Protein AF-A0AA88KCK1-F1 (afdb_monomer_lite)

Sequence (292 aa):
MELQEKYISKDNKFQLYLEKRRVTLVQVLLEGLNEWVHSISPNEVVLLLSDVYDQLNTICRVNGASQISYLENDSLIIALNATRDQQKHEEKGAIFCHMLNEKLLGLKYMKWRNEKSQTHGDRMNFRFSIVTQEGLCGNVGSQDMKQFSVLSSGRHNLGMLMDVAKHLNVNMVCSEPVKNGCAKTFNLRYIDTQNLVDDMFINSFGSVASVSCNIPQSQVHIYEIGAKLQVENDEWMYELSQKEKKNEWNEYNNATLLFFETRYQEALELFQKFYQSKTNDKPTENMIQRID

Structure (mmCIF, N/CA/C/O backbone):
data_AF-A0AA88KCK1-F1
#
_entry.id   AF-A0AA88KCK1-F1
#
loop_
_atom_site.group_PDB
_atom_site.id
_atom_site.type_symbol
_atom_site.label_atom_id
_atom_site.label_alt_id
_atom_site.label_comp_id
_atom_site.label_asym_id
_atom_site.label_entity_id
_atom_site.label_seq_id
_atom_site.pdbx_PDB_ins_code
_atom_site.Cartn_x
_atom_site.Cartn_y
_atom_site.Cartn_z
_atom_site.occupancy
_atom_site.B_iso_or_equiv
_atom_site.auth_seq_id
_atom_site.auth_comp_id
_atom_site.auth_asym_id
_atom_site.auth_atom_id
_atom_site.pdbx_PDB_model_num
ATOM 1 N N . MET A 1 1 ? 45.125 -4.124 34.656 1.00 38.88 1 MET A N 1
ATOM 2 C CA . MET A 1 1 ? 45.023 -4.794 33.345 1.00 38.88 1 MET A CA 1
ATOM 3 C C . MET A 1 1 ? 43.608 -4.533 32.864 1.00 38.88 1 MET A C 1
ATOM 5 O O . MET A 1 1 ? 42.695 -5.284 33.174 1.00 38.88 1 MET A O 1
ATOM 9 N N . GLU A 1 2 ? 43.427 -3.341 32.301 1.00 35.38 2 GLU A N 1
ATOM 10 C CA . GLU A 1 2 ? 42.149 -2.816 31.827 1.00 35.38 2 GLU A CA 1
ATOM 11 C C . GLU A 1 2 ? 41.721 -3.603 30.588 1.00 35.38 2 GLU A C 1
ATOM 13 O O . GLU A 1 2 ? 42.455 -3.678 29.601 1.00 35.38 2 GLU A O 1
ATOM 18 N N . LEU A 1 3 ? 40.544 -4.222 30.654 1.00 39.16 3 LEU A N 1
ATOM 19 C CA . LEU A 1 3 ? 39.879 -4.778 29.486 1.00 39.16 3 LEU A CA 1
ATOM 20 C C . LEU A 1 3 ? 39.372 -3.601 28.654 1.00 39.16 3 LEU A C 1
ATOM 22 O O . LEU A 1 3 ? 38.396 -2.949 29.009 1.00 39.16 3 LEU A O 1
ATOM 26 N N . GLN A 1 4 ? 40.090 -3.324 27.568 1.00 36.25 4 GLN A N 1
ATOM 27 C CA . GLN A 1 4 ? 39.684 -2.397 26.522 1.00 36.25 4 GLN A CA 1
ATOM 28 C C . GLN A 1 4 ? 38.284 -2.767 26.021 1.00 36.25 4 GLN A C 1
ATOM 30 O O . GLN A 1 4 ? 38.113 -3.754 25.300 1.00 36.25 4 GLN A O 1
ATOM 35 N N . GLU A 1 5 ? 37.301 -1.933 26.357 1.00 42.00 5 GLU A N 1
ATOM 36 C CA . GLU A 1 5 ? 36.069 -1.770 25.592 1.00 42.00 5 GLU A CA 1
ATOM 37 C C . GLU A 1 5 ? 36.456 -1.373 24.163 1.00 42.00 5 GLU A C 1
ATOM 39 O O . GLU A 1 5 ? 36.691 -0.212 23.822 1.00 42.00 5 GLU A O 1
ATOM 44 N N . LYS A 1 6 ? 36.626 -2.390 23.319 1.00 38.50 6 LYS A N 1
ATOM 45 C CA . LYS A 1 6 ? 36.916 -2.226 21.902 1.00 38.50 6 LYS A CA 1
ATOM 46 C C . LYS A 1 6 ? 35.679 -1.631 21.240 1.00 38.50 6 LYS A C 1
ATOM 48 O O . LYS A 1 6 ? 34.677 -2.314 21.058 1.00 38.50 6 LYS A O 1
ATOM 53 N N . TYR A 1 7 ? 35.799 -0.354 20.887 1.00 39.56 7 TYR A N 1
ATOM 54 C CA . TYR A 1 7 ? 35.016 0.378 19.896 1.00 39.56 7 TYR A CA 1
ATOM 55 C C . TYR A 1 7 ? 34.272 -0.546 18.918 1.00 39.56 7 TYR A C 1
ATOM 57 O O . TYR A 1 7 ? 34.862 -1.083 17.976 1.00 39.56 7 TYR A O 1
ATOM 65 N N . ILE A 1 8 ? 32.959 -0.688 19.109 1.00 42.34 8 ILE A N 1
ATOM 66 C CA . ILE A 1 8 ? 32.063 -1.159 18.055 1.00 42.34 8 ILE A CA 1
ATOM 67 C C . ILE A 1 8 ? 32.043 -0.045 17.008 1.00 42.34 8 ILE A C 1
ATOM 69 O O . ILE A 1 8 ? 31.408 0.994 17.180 1.00 42.34 8 ILE A O 1
ATOM 73 N N . SER A 1 9 ? 32.831 -0.245 15.953 1.00 39.62 9 SER A N 1
ATOM 74 C CA . SER A 1 9 ? 32.805 0.552 14.728 1.00 39.62 9 SER A CA 1
ATOM 75 C C . SER A 1 9 ? 31.356 0.706 14.258 1.00 39.62 9 SER A C 1
ATOM 77 O O . SER A 1 9 ? 30.711 -0.271 13.885 1.00 39.62 9 SER A O 1
ATOM 79 N N . LYS A 1 10 ? 30.842 1.937 14.302 1.00 48.66 10 LYS A N 1
ATOM 80 C CA . LYS A 1 10 ? 29.438 2.275 14.032 1.00 48.66 10 LYS A CA 1
ATOM 81 C C . LYS A 1 10 ? 29.048 2.281 12.546 1.00 48.66 10 LYS A C 1
ATOM 83 O O . LYS A 1 10 ? 27.955 2.732 12.235 1.00 48.66 10 LYS A O 1
ATOM 88 N N . ASP A 1 11 ? 29.898 1.830 11.619 1.00 49.91 11 ASP A N 1
ATOM 89 C CA . ASP A 1 11 ? 29.619 2.048 10.189 1.00 49.91 11 ASP A CA 1
ATOM 90 C C . ASP A 1 11 ? 30.325 1.063 9.230 1.00 49.91 11 ASP A C 1
ATOM 92 O O . ASP A 1 11 ? 30.919 1.449 8.225 1.00 49.91 11 ASP A O 1
ATOM 96 N N . ASN A 1 12 ? 30.246 -0.249 9.483 1.00 53.22 12 ASN A N 1
ATOM 97 C CA . ASN A 1 12 ? 30.705 -1.254 8.510 1.00 53.22 12 ASN A CA 1
ATOM 98 C C . ASN A 1 12 ? 29.583 -1.681 7.548 1.00 53.22 12 ASN A C 1
ATOM 100 O O . ASN A 1 12 ? 29.150 -2.832 7.532 1.00 53.22 12 ASN A O 1
ATOM 104 N N . LYS A 1 13 ? 29.161 -0.758 6.670 1.00 54.25 13 LYS A N 1
ATOM 105 C CA . LYS A 1 13 ? 28.117 -0.964 5.636 1.00 54.25 13 LYS A CA 1
ATOM 106 C C . LYS A 1 13 ? 28.386 -2.107 4.639 1.00 54.25 13 LYS A C 1
ATOM 108 O O . LYS A 1 13 ? 27.501 -2.451 3.863 1.00 54.25 13 LYS A O 1
ATOM 113 N N . PHE A 1 14 ? 29.580 -2.706 4.659 1.00 61.16 14 PHE A N 1
ATOM 114 C CA . PHE A 1 14 ? 30.017 -3.767 3.740 1.00 61.16 14 PHE A CA 1
ATOM 115 C C . PHE A 1 14 ? 30.248 -5.135 4.404 1.00 61.16 14 PHE A C 1
ATOM 117 O O . PHE A 1 14 ? 30.597 -6.105 3.717 1.00 61.16 14 PHE A O 1
ATOM 124 N N . GLN A 1 15 ? 30.072 -5.240 5.723 1.00 67.31 15 GLN A N 1
ATOM 125 C CA . GLN A 1 15 ? 30.130 -6.526 6.418 1.00 67.31 15 GLN A CA 1
ATOM 126 C C . GLN A 1 15 ? 28.783 -7.251 6.311 1.00 67.31 15 GLN A C 1
ATOM 128 O O . GLN A 1 15 ? 27.732 -6.619 6.190 1.00 67.31 15 GLN A O 1
ATOM 133 N N . LEU A 1 16 ? 28.834 -8.587 6.301 1.00 69.88 16 LEU A N 1
ATOM 134 C CA . LEU A 1 16 ? 27.638 -9.401 6.497 1.00 69.88 16 LEU A CA 1
ATOM 135 C C . LEU A 1 16 ? 27.167 -9.146 7.925 1.00 69.88 16 LEU A C 1
ATOM 137 O O . LEU A 1 16 ? 27.899 -9.403 8.880 1.00 69.88 16 LEU A O 1
ATOM 141 N N . TYR A 1 17 ? 25.984 -8.575 8.051 1.00 83.06 17 TYR A N 1
ATOM 142 C CA . TYR A 1 17 ? 25.405 -8.179 9.320 1.00 83.06 17 TYR A CA 1
ATOM 143 C C . TYR A 1 17 ? 23.903 -8.057 9.122 1.0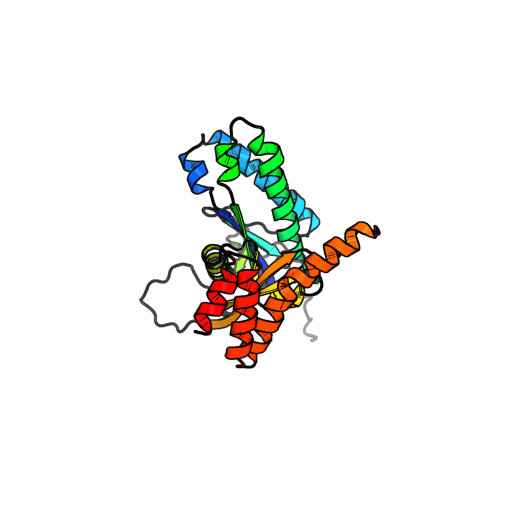0 83.06 17 TYR A C 1
ATOM 145 O O . TYR A 1 17 ? 23.460 -7.640 8.052 1.00 83.06 17 TYR A O 1
ATOM 153 N N . LEU A 1 18 ? 23.148 -8.440 10.145 1.00 89.31 18 LEU A N 1
ATOM 154 C CA . LEU A 1 18 ? 21.709 -8.263 10.220 1.00 89.31 18 LEU A CA 1
ATOM 155 C C . LEU A 1 18 ? 21.395 -7.438 11.463 1.00 89.31 18 LEU A C 1
ATOM 157 O O . LEU A 1 18 ? 21.824 -7.772 12.566 1.00 89.31 18 LEU A O 1
ATOM 161 N N . GLU A 1 19 ? 20.617 -6.385 11.272 1.00 91.94 19 GLU A N 1
ATOM 162 C CA . GLU A 1 19 ? 20.112 -5.521 12.327 1.00 91.94 19 GLU A CA 1
ATOM 163 C C . GLU A 1 19 ? 18.612 -5.715 12.475 1.00 91.94 19 GLU A C 1
ATOM 165 O O . GLU A 1 19 ? 17.883 -5.729 11.481 1.00 91.94 19 GLU A O 1
ATOM 170 N N . LYS A 1 20 ? 18.130 -5.807 13.714 1.00 92.81 20 LYS A N 1
ATOM 171 C CA . LYS A 1 20 ? 16.696 -5.731 13.975 1.00 92.81 20 LYS A CA 1
ATOM 172 C C . LYS A 1 20 ? 16.240 -4.283 13.807 1.00 92.81 20 LYS A C 1
ATOM 174 O O . LYS A 1 20 ? 16.664 -3.417 14.566 1.00 92.81 20 LYS A O 1
ATOM 179 N N . ARG A 1 21 ? 15.375 -4.022 12.826 1.00 93.94 21 ARG A N 1
ATOM 180 C CA . ARG A 1 21 ? 14.845 -2.683 12.529 1.00 93.94 21 ARG A CA 1
ATOM 181 C C . ARG A 1 21 ? 13.341 -2.747 12.307 1.00 93.94 21 ARG A C 1
ATOM 183 O O . ARG A 1 21 ? 12.823 -3.725 11.774 1.00 93.94 21 ARG A O 1
ATOM 190 N N . ARG A 1 22 ? 12.644 -1.682 12.696 1.00 95.44 22 ARG A N 1
ATOM 191 C CA . ARG A 1 22 ? 11.233 -1.483 12.358 1.00 95.44 22 ARG A CA 1
ATOM 192 C C . ARG A 1 22 ? 11.145 -0.879 10.963 1.00 95.44 22 ARG A C 1
ATOM 194 O O . ARG A 1 22 ? 11.672 0.204 10.737 1.00 95.44 22 ARG A O 1
ATOM 201 N N . VAL A 1 23 ? 10.511 -1.572 10.030 1.00 95.62 23 VAL A N 1
ATOM 202 C CA . VAL A 1 23 ? 10.465 -1.196 8.614 1.00 95.62 23 VAL A CA 1
ATOM 203 C C . VAL A 1 23 ? 9.029 -1.025 8.147 1.00 95.62 23 VAL A C 1
ATOM 205 O O . VAL A 1 23 ? 8.136 -1.747 8.588 1.00 95.62 23 VAL A O 1
ATOM 208 N N . THR A 1 24 ? 8.806 -0.079 7.235 1.00 97.56 24 THR A N 1
ATOM 209 C CA . THR A 1 24 ? 7.551 -0.004 6.476 1.00 97.56 24 THR A CA 1
ATOM 210 C C . THR A 1 24 ? 7.787 -0.606 5.109 1.00 97.56 24 THR A C 1
ATOM 212 O O . THR A 1 24 ? 8.645 -0.137 4.361 1.00 97.56 24 THR A O 1
ATOM 215 N N . LEU A 1 25 ? 7.026 -1.642 4.791 1.00 97.19 25 LEU A N 1
ATOM 216 C CA . LEU A 1 25 ? 7.047 -2.298 3.500 1.00 97.19 25 LEU A CA 1
ATOM 217 C C . LEU A 1 25 ? 5.811 -1.871 2.715 1.00 97.19 25 LEU A C 1
ATOM 219 O O . LEU A 1 25 ? 4.704 -1.828 3.251 1.00 97.19 25 LEU A O 1
ATOM 223 N N . VAL A 1 26 ? 6.018 -1.564 1.443 1.00 98.00 26 VAL A N 1
ATOM 224 C CA . VAL A 1 26 ? 4.977 -1.213 0.479 1.00 98.00 26 VAL A CA 1
ATOM 225 C C . VAL A 1 26 ? 5.020 -2.243 -0.635 1.00 98.00 26 VAL A C 1
ATOM 227 O O . VAL A 1 26 ? 6.067 -2.401 -1.257 1.00 98.00 26 VAL A O 1
ATOM 230 N N . GLN A 1 27 ? 3.906 -2.906 -0.923 1.00 97.81 27 GLN A N 1
ATOM 231 C CA . GLN A 1 27 ? 3.751 -3.698 -2.139 1.00 97.81 27 GLN A CA 1
ATOM 232 C C . GLN A 1 27 ? 2.975 -2.890 -3.172 1.00 97.81 27 GLN A C 1
ATOM 234 O O . GLN A 1 27 ? 1.901 -2.370 -2.873 1.00 97.81 27 GLN A O 1
ATOM 239 N N . VAL A 1 28 ? 3.507 -2.819 -4.388 1.00 97.94 28 VAL A N 1
ATOM 240 C CA . VAL A 1 28 ? 2.810 -2.285 -5.559 1.00 97.94 28 VAL A CA 1
ATOM 241 C C . VAL A 1 28 ? 2.448 -3.460 -6.452 1.00 97.94 28 VAL A C 1
ATOM 243 O O . VAL A 1 28 ? 3.331 -4.217 -6.855 1.00 97.94 28 VAL A O 1
ATOM 246 N N . LEU A 1 29 ? 1.163 -3.614 -6.747 1.00 97.69 29 LEU A N 1
ATOM 247 C CA . LEU A 1 29 ? 0.639 -4.611 -7.672 1.00 97.69 29 LEU A CA 1
ATOM 248 C C . LEU A 1 29 ? 0.259 -3.942 -8.994 1.00 97.69 29 LEU A C 1
ATOM 250 O O . LEU A 1 29 ? -0.480 -2.955 -9.006 1.00 97.69 29 LEU A O 1
ATOM 254 N N . LEU A 1 30 ? 0.741 -4.525 -10.089 1.00 96.69 30 LEU A N 1
ATOM 255 C CA . LEU A 1 30 ? 0.425 -4.167 -11.467 1.00 96.69 30 LEU A CA 1
ATOM 256 C C . LEU A 1 30 ? -0.668 -5.116 -11.988 1.00 96.69 30 LEU A C 1
ATOM 258 O O . LEU A 1 30 ? -0.408 -6.043 -12.756 1.00 96.69 30 LEU A O 1
ATOM 262 N N . GLU A 1 31 ? -1.899 -4.919 -11.517 1.00 95.12 31 GLU A N 1
ATOM 263 C CA . GLU A 1 31 ? -3.047 -5.734 -11.922 1.00 95.12 31 GLU A CA 1
ATOM 264 C C . GLU A 1 31 ? -3.372 -5.442 -13.392 1.00 95.12 31 GLU A C 1
ATOM 266 O O . GLU A 1 31 ? -3.647 -4.300 -13.743 1.00 95.12 31 GLU A O 1
ATOM 271 N N . GLY A 1 32 ? -3.309 -6.447 -14.265 1.00 92.50 32 GLY A N 1
ATOM 272 C CA . GLY A 1 32 ? -3.366 -6.239 -15.717 1.00 92.50 32 GLY A CA 1
ATOM 273 C C . GLY A 1 32 ? -2.067 -6.598 -16.451 1.00 92.50 32 GLY A C 1
ATOM 274 O O . GLY A 1 32 ? -2.041 -6.646 -17.685 1.00 92.50 32 GLY A O 1
ATOM 275 N N . LEU A 1 33 ? -0.961 -6.828 -15.723 1.00 93.75 33 LEU A N 1
ATOM 276 C CA . LEU A 1 33 ? 0.334 -7.132 -16.343 1.00 93.75 33 LEU A CA 1
ATOM 277 C C . LEU A 1 33 ? 0.320 -8.472 -17.084 1.00 93.75 33 LEU A C 1
ATOM 279 O O . LEU A 1 33 ? 0.911 -8.588 -18.156 1.00 93.75 33 LEU A O 1
ATOM 283 N N . ASN A 1 34 ? -0.365 -9.477 -16.539 1.00 93.06 34 ASN A N 1
ATOM 284 C CA . ASN A 1 34 ? -0.473 -10.779 -17.190 1.00 93.06 34 ASN A CA 1
ATOM 285 C C . ASN A 1 34 ? -1.168 -10.651 -18.558 1.00 93.06 34 ASN A C 1
ATOM 287 O O . ASN A 1 34 ? -0.719 -11.209 -19.558 1.00 93.06 34 ASN A O 1
ATOM 291 N N . GLU A 1 35 ? -2.219 -9.836 -18.635 1.00 91.12 35 GLU A N 1
ATOM 292 C CA . GLU A 1 35 ? -2.902 -9.514 -19.881 1.00 91.12 35 GLU A CA 1
ATOM 293 C C . GLU A 1 35 ? -1.977 -8.790 -20.857 1.00 91.12 35 GLU A C 1
ATOM 295 O O . GLU A 1 35 ? -2.030 -9.078 -22.052 1.00 91.12 35 GLU A O 1
ATOM 300 N N . TRP A 1 36 ? -1.122 -7.875 -20.394 1.00 90.31 36 TRP A N 1
ATOM 301 C CA . TRP A 1 36 ? -0.123 -7.234 -21.254 1.00 90.31 36 TRP A CA 1
ATOM 302 C C . TRP A 1 36 ? 0.834 -8.259 -21.856 1.00 90.31 36 TRP A C 1
ATOM 304 O O . TRP A 1 36 ? 0.951 -8.333 -23.076 1.00 90.31 36 TRP A O 1
ATOM 314 N N . VAL A 1 37 ? 1.445 -9.108 -21.029 1.00 91.94 37 VAL A N 1
ATOM 315 C CA . VAL A 1 37 ? 2.406 -10.126 -21.486 1.00 91.94 37 VAL A CA 1
ATOM 316 C C . VAL A 1 37 ? 1.810 -11.044 -22.564 1.00 91.94 37 VAL A C 1
ATOM 318 O O . VAL A 1 37 ? 2.526 -11.471 -23.467 1.00 91.94 37 VAL A O 1
ATOM 321 N N . HIS A 1 38 ? 0.501 -11.308 -22.515 1.00 91.31 38 HIS A N 1
ATOM 322 C CA . HIS A 1 38 ? -0.191 -12.134 -23.506 1.00 91.31 38 HIS A CA 1
ATOM 323 C C . HIS A 1 38 ? -0.776 -11.376 -24.707 1.00 91.31 38 HIS A C 1
ATOM 325 O O . HIS A 1 38 ? -1.076 -12.012 -25.718 1.00 91.31 38 HIS A O 1
ATOM 331 N N . SER A 1 39 ? -0.984 -10.058 -24.618 1.00 89.44 39 SER A N 1
ATOM 332 C CA . SER A 1 39 ? -1.719 -9.290 -25.641 1.00 89.44 39 SER A CA 1
ATOM 333 C C . SER A 1 39 ? -0.888 -8.288 -26.435 1.00 89.44 39 SER A C 1
ATOM 335 O O . SER A 1 39 ? -1.357 -7.853 -27.486 1.00 89.44 39 SER A O 1
ATOM 337 N N . ILE A 1 40 ? 0.312 -7.929 -25.974 1.00 90.00 40 ILE A N 1
ATOM 338 C CA . ILE A 1 40 ? 1.200 -6.976 -26.656 1.00 90.00 40 ILE A CA 1
ATOM 339 C C . ILE A 1 40 ? 2.582 -7.568 -26.912 1.00 90.00 40 ILE A C 1
ATOM 341 O O . ILE A 1 40 ? 2.952 -8.608 -26.364 1.00 90.00 40 ILE A O 1
ATOM 345 N N . SER A 1 41 ? 3.353 -6.918 -27.786 1.00 92.06 41 SER A N 1
ATOM 346 C CA . SER A 1 41 ? 4.695 -7.396 -28.110 1.00 92.06 41 SER A CA 1
ATOM 347 C C . SER A 1 41 ? 5.640 -7.252 -26.905 1.00 92.06 41 SER A C 1
ATOM 349 O O . SER A 1 41 ? 5.522 -6.289 -26.143 1.00 92.06 41 SER A O 1
ATOM 351 N N . PRO A 1 42 ? 6.638 -8.141 -26.737 1.00 94.00 42 PRO A N 1
ATOM 352 C CA . PRO A 1 42 ? 7.587 -8.044 -25.625 1.00 94.00 42 PRO A CA 1
ATOM 353 C C . PRO A 1 42 ? 8.301 -6.688 -25.541 1.00 94.00 42 PRO A C 1
ATOM 355 O O . PRO A 1 42 ? 8.544 -6.181 -24.451 1.00 94.00 42 PRO A O 1
ATOM 358 N N . ASN A 1 43 ? 8.591 -6.068 -26.689 1.00 93.44 43 ASN A N 1
ATOM 359 C CA . ASN A 1 43 ? 9.213 -4.746 -26.738 1.00 93.44 43 ASN A CA 1
ATOM 360 C C . ASN A 1 43 ? 8.289 -3.661 -26.169 1.00 93.44 43 ASN A C 1
ATOM 362 O O . ASN A 1 43 ? 8.748 -2.803 -25.420 1.00 93.44 43 ASN A O 1
ATOM 366 N N . GLU A 1 44 ? 6.993 -3.709 -26.478 1.00 90.00 44 GLU A N 1
ATOM 367 C CA . GLU A 1 44 ? 6.009 -2.783 -25.908 1.00 90.00 44 GLU A CA 1
ATOM 368 C C . GLU A 1 44 ? 5.837 -3.010 -24.403 1.00 90.00 44 GLU A C 1
ATOM 370 O O . GLU A 1 44 ? 5.799 -2.034 -23.659 1.00 90.00 44 GLU A O 1
ATOM 375 N N . VAL A 1 45 ? 5.825 -4.266 -23.928 1.00 91.88 45 VAL A N 1
ATOM 376 C CA . VAL A 1 45 ? 5.799 -4.570 -22.482 1.00 91.88 45 VAL A CA 1
ATOM 377 C C . VAL A 1 45 ? 6.981 -3.904 -21.777 1.00 91.88 45 VAL A C 1
ATOM 379 O O . VAL A 1 45 ? 6.798 -3.244 -20.756 1.00 91.88 45 VAL A O 1
ATOM 382 N N . VAL A 1 46 ? 8.189 -4.037 -22.333 1.00 93.38 46 VAL A N 1
ATOM 383 C CA . VAL A 1 46 ? 9.404 -3.428 -21.771 1.00 93.38 46 VAL A CA 1
ATOM 384 C C . VAL A 1 46 ? 9.305 -1.903 -21.748 1.00 93.38 46 VAL A C 1
ATOM 386 O O . VAL A 1 46 ? 9.684 -1.297 -20.748 1.00 93.38 46 VAL A O 1
ATOM 389 N N . LEU A 1 47 ? 8.777 -1.273 -22.801 1.00 92.00 47 LEU A N 1
ATOM 390 C CA . LEU A 1 47 ? 8.586 0.182 -22.848 1.00 92.00 47 LEU A CA 1
ATOM 391 C C . LEU A 1 47 ? 7.584 0.663 -21.788 1.00 92.00 47 LEU A C 1
ATOM 393 O O . LEU A 1 47 ? 7.881 1.599 -21.047 1.00 92.00 47 LEU A O 1
ATOM 397 N N . LEU A 1 48 ? 6.434 -0.005 -21.659 1.00 91.50 48 LEU A N 1
ATOM 398 C CA . LEU A 1 48 ? 5.418 0.352 -20.664 1.00 91.50 48 LEU A CA 1
ATOM 399 C C . LEU A 1 48 ? 5.916 0.128 -19.231 1.00 91.50 48 LEU A C 1
ATOM 401 O O . LEU A 1 48 ? 5.687 0.961 -18.356 1.00 91.50 48 LEU A O 1
ATOM 405 N N . LEU A 1 49 ? 6.634 -0.970 -18.978 1.00 93.69 49 LEU A N 1
ATOM 406 C CA . LEU A 1 49 ? 7.253 -1.211 -17.675 1.00 93.69 49 LEU A CA 1
ATOM 407 C C . LEU A 1 49 ? 8.340 -0.179 -17.371 1.00 93.69 49 LEU A C 1
ATOM 409 O O . LEU A 1 49 ? 8.445 0.266 -16.232 1.00 93.69 49 LEU A O 1
ATOM 413 N N . SER A 1 50 ? 9.108 0.245 -18.376 1.00 95.00 50 SER A N 1
ATOM 414 C CA . SER A 1 50 ? 10.124 1.291 -18.216 1.00 95.00 50 SER A CA 1
ATOM 415 C C . SER A 1 50 ? 9.492 2.612 -17.759 1.00 95.00 50 SER A C 1
ATOM 417 O O . SER A 1 50 ? 9.993 3.220 -16.816 1.00 95.00 50 SER A O 1
ATOM 419 N N . ASP A 1 51 ? 8.330 2.992 -18.303 1.00 94.12 51 ASP A N 1
ATOM 420 C CA . ASP A 1 51 ? 7.573 4.161 -17.829 1.00 94.12 51 ASP A CA 1
ATOM 421 C C . ASP A 1 51 ? 7.166 4.043 -16.351 1.00 94.12 51 ASP A C 1
ATOM 423 O O . ASP A 1 51 ? 7.290 5.005 -15.586 1.00 94.12 51 ASP A O 1
ATOM 427 N N . VAL A 1 52 ? 6.693 2.861 -15.932 1.00 94.94 52 VAL A N 1
ATOM 428 C CA . VAL A 1 52 ? 6.344 2.582 -14.528 1.00 94.94 52 VAL A CA 1
ATOM 429 C C . VAL A 1 52 ? 7.579 2.727 -13.638 1.00 94.94 52 VAL A C 1
ATOM 431 O O . VAL A 1 52 ? 7.525 3.410 -12.612 1.00 94.94 52 VAL A O 1
ATOM 434 N N . TYR A 1 53 ? 8.704 2.134 -14.042 1.00 95.69 53 TYR A N 1
ATOM 435 C CA . TYR A 1 53 ? 9.962 2.193 -13.302 1.00 95.69 53 TYR A CA 1
ATOM 436 C C . TYR A 1 53 ? 10.538 3.607 -13.213 1.00 95.69 53 TYR A C 1
ATOM 438 O O . TYR A 1 53 ? 11.094 3.969 -12.175 1.00 95.69 53 TYR A O 1
ATOM 446 N N . ASP A 1 54 ? 10.375 4.438 -14.238 1.00 95.56 54 ASP A N 1
ATOM 447 C CA . ASP A 1 54 ? 10.825 5.829 -14.208 1.00 95.56 54 ASP A CA 1
ATOM 448 C C . ASP A 1 54 ? 10.059 6.654 -13.166 1.00 95.56 54 ASP A C 1
ATOM 450 O O . ASP A 1 54 ? 10.669 7.406 -12.391 1.00 95.56 54 ASP A O 1
ATOM 454 N N . GLN A 1 55 ? 8.734 6.478 -13.073 1.00 96.06 55 GLN A N 1
ATOM 455 C CA . GLN A 1 55 ? 7.937 7.127 -12.023 1.00 96.06 55 GLN A CA 1
ATOM 456 C C . GLN A 1 55 ? 8.284 6.578 -10.640 1.00 96.06 55 GLN A C 1
ATOM 458 O O . GLN A 1 55 ? 8.497 7.355 -9.705 1.00 96.06 55 GLN A O 1
ATOM 463 N N . LEU A 1 56 ? 8.415 5.254 -10.525 1.00 95.69 56 LEU A N 1
ATOM 464 C CA . LEU A 1 56 ? 8.807 4.570 -9.297 1.00 95.69 56 LEU A CA 1
ATOM 465 C C . LEU A 1 56 ? 10.132 5.125 -8.755 1.00 95.69 56 LEU A C 1
ATOM 467 O O . LEU A 1 56 ? 10.191 5.623 -7.632 1.00 95.69 56 LEU A O 1
ATOM 471 N N . ASN A 1 57 ? 11.178 5.132 -9.582 1.00 94.06 57 ASN A N 1
ATOM 472 C CA . ASN A 1 57 ? 12.511 5.615 -9.225 1.00 94.06 57 ASN A CA 1
ATOM 473 C C . ASN A 1 57 ? 12.519 7.104 -8.870 1.00 94.06 57 ASN A C 1
ATOM 475 O O . ASN A 1 57 ? 13.278 7.549 -8.003 1.00 94.06 57 ASN A O 1
ATOM 479 N N . THR A 1 58 ? 11.695 7.904 -9.544 1.00 94.88 58 THR A N 1
ATOM 480 C CA . THR A 1 58 ? 11.557 9.331 -9.242 1.00 94.88 58 THR A CA 1
ATOM 481 C C . THR A 1 58 ? 10.974 9.535 -7.846 1.00 94.88 58 THR A C 1
ATOM 483 O O . THR A 1 58 ? 11.556 10.257 -7.037 1.00 94.88 58 THR A O 1
ATOM 486 N N . ILE A 1 59 ? 9.885 8.845 -7.512 1.00 95.25 59 ILE A N 1
ATOM 487 C CA . ILE A 1 59 ? 9.194 9.019 -6.229 1.00 95.25 59 ILE A CA 1
ATOM 488 C C . ILE A 1 59 ? 9.960 8.354 -5.079 1.00 95.25 59 ILE A C 1
ATOM 490 O O . ILE A 1 59 ? 9.990 8.900 -3.971 1.00 95.25 59 ILE A O 1
ATOM 494 N N . CYS A 1 60 ? 10.645 7.232 -5.331 1.00 93.00 60 CYS A N 1
ATOM 495 C CA . CYS A 1 60 ? 11.523 6.593 -4.353 1.00 93.00 60 CYS A CA 1
ATOM 496 C C . CYS A 1 60 ? 12.638 7.542 -3.900 1.00 93.00 60 CYS A C 1
ATOM 498 O O . CYS A 1 60 ? 12.866 7.684 -2.698 1.00 93.00 60 CYS A O 1
ATOM 500 N N . ARG A 1 61 ? 13.275 8.260 -4.838 1.00 90.75 61 ARG A N 1
ATOM 501 C CA . ARG A 1 61 ? 14.307 9.263 -4.522 1.00 90.75 61 ARG A CA 1
ATOM 502 C C . ARG A 1 61 ? 13.769 10.401 -3.654 1.00 90.75 61 ARG A C 1
ATOM 504 O O . ARG A 1 61 ? 14.438 10.786 -2.701 1.00 90.75 61 ARG A O 1
ATOM 511 N N . VAL A 1 62 ? 12.561 10.890 -3.939 1.00 91.12 62 VAL A N 1
ATOM 512 C CA . VAL A 1 62 ? 11.915 11.969 -3.167 1.00 91.12 62 VAL A CA 1
ATOM 513 C C . VAL A 1 62 ? 11.575 11.528 -1.739 1.00 91.12 62 VAL A C 1
ATOM 515 O O . VAL A 1 62 ? 11.798 12.276 -0.792 1.00 91.12 62 VAL A O 1
ATOM 518 N N . ASN A 1 63 ? 11.079 10.301 -1.565 1.00 88.69 63 ASN A N 1
ATOM 519 C CA . ASN A 1 63 ? 10.626 9.795 -0.263 1.00 88.69 63 ASN A CA 1
ATOM 520 C C . ASN A 1 63 ? 11.716 9.053 0.529 1.00 88.69 63 ASN A C 1
ATOM 522 O O . ASN A 1 63 ? 11.476 8.591 1.645 1.00 88.69 63 ASN A O 1
ATOM 526 N N . GLY A 1 64 ? 12.925 8.936 -0.028 1.00 85.19 64 GLY A N 1
ATOM 527 C CA . GLY A 1 64 ? 14.036 8.209 0.582 1.00 85.19 64 GLY A CA 1
ATOM 528 C C . GLY A 1 64 ? 13.862 6.687 0.575 1.00 85.19 64 GLY A C 1
ATOM 529 O O . GLY A 1 64 ? 14.578 5.993 1.298 1.00 85.19 64 GLY A O 1
ATOM 530 N N . ALA A 1 65 ? 12.941 6.139 -0.217 1.00 85.31 65 ALA A N 1
ATOM 531 C CA . ALA A 1 65 ? 12.833 4.697 -0.390 1.00 85.31 65 ALA A CA 1
ATOM 532 C C . ALA A 1 65 ? 14.084 4.199 -1.126 1.00 85.31 65 ALA A C 1
ATOM 534 O O . ALA A 1 65 ? 14.326 4.530 -2.283 1.00 85.31 65 ALA A O 1
ATOM 535 N N . SER A 1 66 ? 14.924 3.463 -0.405 1.00 73.44 66 SER A N 1
ATOM 536 C CA . SER A 1 66 ? 16.283 3.122 -0.847 1.00 73.44 66 SER A CA 1
ATOM 537 C C . SER A 1 66 ? 16.401 1.703 -1.384 1.00 73.44 66 SER A C 1
ATOM 539 O O . SER A 1 66 ? 17.376 1.390 -2.060 1.00 73.44 66 SER A O 1
ATOM 541 N N . GLN A 1 67 ? 15.418 0.856 -1.089 1.00 84.00 67 GLN A N 1
ATOM 542 C CA . GLN A 1 67 ? 15.402 -0.532 -1.503 1.00 84.00 67 GLN A CA 1
ATOM 543 C C . GLN A 1 67 ? 14.095 -0.824 -2.227 1.00 84.00 67 GLN A C 1
ATOM 545 O O . GLN A 1 67 ? 13.018 -0.769 -1.633 1.00 84.00 67 GLN A O 1
ATOM 550 N N . ILE A 1 68 ? 14.230 -1.147 -3.506 1.00 89.81 68 ILE A N 1
ATOM 551 C CA . ILE A 1 68 ? 13.167 -1.643 -4.372 1.00 89.81 68 ILE A CA 1
ATOM 552 C C . ILE A 1 68 ? 13.532 -3.096 -4.673 1.00 89.81 68 ILE A C 1
ATOM 554 O O . ILE A 1 68 ? 14.672 -3.374 -5.055 1.00 89.81 68 ILE A O 1
ATOM 558 N N . SER A 1 69 ? 12.611 -4.027 -4.446 1.00 88.56 69 SER A N 1
ATOM 559 C CA . SER A 1 69 ? 12.800 -5.421 -4.835 1.00 88.56 69 SER A CA 1
ATOM 560 C C . SER A 1 69 ? 12.786 -5.554 -6.355 1.00 88.56 69 SER A C 1
ATOM 562 O O . SER A 1 69 ? 12.298 -4.685 -7.082 1.00 88.56 69 SER A O 1
ATOM 564 N N . TYR A 1 70 ? 13.264 -6.690 -6.846 1.00 89.69 70 TYR A N 1
ATOM 565 C CA . TYR A 1 70 ? 12.974 -7.083 -8.217 1.00 89.69 70 TYR A CA 1
ATOM 566 C C . TYR A 1 70 ? 11.457 -7.222 -8.413 1.00 89.69 70 TYR A C 1
ATOM 568 O O . TYR A 1 70 ? 10.724 -7.476 -7.449 1.00 89.69 70 TYR A O 1
ATOM 576 N N . LEU A 1 71 ? 10.998 -7.026 -9.652 1.00 91.44 71 LEU A N 1
ATOM 577 C CA . LEU A 1 71 ? 9.639 -7.396 -10.028 1.00 91.44 71 LEU A CA 1
ATOM 578 C C . LEU A 1 71 ? 9.539 -8.912 -9.934 1.00 91.44 71 LEU A C 1
ATOM 580 O O . LEU A 1 71 ? 10.253 -9.634 -10.629 1.00 91.44 71 LEU A O 1
ATOM 584 N N . GLU A 1 72 ? 8.661 -9.376 -9.062 1.00 89.56 72 GLU A N 1
ATOM 585 C CA . GLU A 1 72 ? 8.366 -10.787 -8.908 1.00 89.56 72 GLU A CA 1
ATOM 586 C C . GLU A 1 72 ? 6.905 -11.003 -9.295 1.00 89.56 72 GLU A C 1
ATOM 588 O O . GLU A 1 72 ? 5.987 -10.524 -8.624 1.00 89.56 72 GLU A O 1
ATOM 593 N N . ASN A 1 73 ? 6.705 -11.719 -10.404 1.00 88.88 73 ASN A N 1
ATOM 594 C CA . ASN A 1 73 ? 5.425 -11.842 -11.100 1.00 88.88 73 ASN A CA 1
ATOM 595 C C . ASN A 1 73 ? 4.889 -10.468 -11.545 1.00 88.88 73 ASN A C 1
ATOM 597 O O . ASN A 1 73 ? 5.431 -9.862 -12.465 1.00 88.88 73 ASN A O 1
ATOM 601 N N . ASP A 1 74 ? 3.844 -9.979 -10.886 1.00 94.25 74 ASP A N 1
ATOM 602 C CA . ASP A 1 74 ? 3.128 -8.733 -11.153 1.00 94.25 74 ASP A CA 1
ATOM 603 C C . ASP A 1 74 ? 3.258 -7.716 -10.011 1.00 94.25 74 ASP A C 1
ATOM 605 O O . ASP A 1 74 ? 2.560 -6.701 -9.997 1.00 94.25 74 ASP A O 1
ATOM 609 N N . SER A 1 75 ? 4.154 -7.960 -9.049 1.00 95.62 75 SER A N 1
ATOM 610 C CA . SER A 1 75 ? 4.313 -7.081 -7.894 1.00 95.62 75 SER A CA 1
ATOM 611 C C . SER A 1 75 ? 5.765 -6.789 -7.537 1.00 95.62 75 SER A C 1
ATOM 613 O O . SER A 1 75 ? 6.681 -7.570 -7.797 1.00 95.62 75 SER A O 1
ATOM 615 N N . LEU A 1 76 ? 5.965 -5.632 -6.919 1.00 95.75 76 LEU A N 1
ATOM 616 C CA . LEU A 1 76 ? 7.246 -5.188 -6.381 1.00 95.75 76 LEU A CA 1
ATOM 617 C C . LEU A 1 76 ? 7.062 -4.713 -4.942 1.00 95.75 76 LEU A C 1
ATOM 619 O O . LEU A 1 76 ? 5.998 -4.213 -4.575 1.00 95.75 76 LEU A O 1
ATOM 623 N N . ILE A 1 77 ? 8.097 -4.882 -4.126 1.00 96.06 77 ILE A N 1
ATOM 624 C CA . ILE A 1 77 ? 8.115 -4.507 -2.714 1.00 96.06 77 ILE A CA 1
ATOM 625 C C . ILE A 1 77 ? 9.176 -3.441 -2.497 1.00 96.06 77 ILE A C 1
ATOM 627 O O . ILE A 1 77 ? 10.300 -3.530 -2.984 1.00 96.06 77 ILE A O 1
ATOM 631 N N . ILE A 1 78 ? 8.821 -2.429 -1.727 1.00 96.25 78 ILE A N 1
ATOM 632 C CA . ILE A 1 78 ? 9.674 -1.295 -1.413 1.00 96.25 78 ILE A CA 1
ATOM 633 C C . ILE A 1 78 ? 9.788 -1.215 0.096 1.00 96.25 78 ILE A C 1
ATOM 635 O O . ILE A 1 78 ? 8.781 -1.284 0.799 1.00 96.25 78 ILE A O 1
ATOM 639 N N . ALA A 1 79 ? 11.010 -1.055 0.594 1.00 95.50 79 ALA A N 1
ATOM 640 C CA . ALA A 1 79 ? 11.267 -0.962 2.022 1.00 95.50 79 ALA A CA 1
ATOM 641 C C . ALA A 1 79 ? 11.721 0.450 2.413 1.00 95.50 79 ALA A C 1
ATOM 643 O O . ALA A 1 79 ? 12.725 0.976 1.918 1.00 95.50 79 ALA A O 1
ATOM 644 N N . LEU A 1 80 ? 10.983 1.055 3.342 1.00 95.62 80 LEU A N 1
ATOM 645 C CA . LEU A 1 80 ? 11.347 2.284 4.034 1.00 95.62 80 LEU A CA 1
ATOM 646 C C . LEU A 1 80 ? 11.924 1.947 5.409 1.00 95.62 80 LEU A C 1
ATOM 648 O O . LEU A 1 80 ? 11.579 0.937 6.022 1.00 95.62 80 LEU A O 1
ATOM 652 N N . ASN A 1 81 ? 12.824 2.806 5.886 1.00 94.69 81 ASN A N 1
ATOM 653 C CA . ASN A 1 81 ? 13.580 2.605 7.125 1.00 94.69 81 ASN A CA 1
ATOM 654 C C . ASN A 1 81 ? 14.455 1.332 7.179 1.00 94.69 81 ASN A C 1
ATOM 656 O O . ASN A 1 81 ? 14.953 0.984 8.241 1.00 94.69 81 ASN A O 1
ATOM 660 N N . ALA A 1 82 ? 14.697 0.645 6.055 1.00 92.12 82 ALA A N 1
ATOM 661 C CA . ALA A 1 82 ? 15.479 -0.598 6.040 1.00 92.12 82 ALA A CA 1
ATOM 662 C C . ALA A 1 82 ? 16.999 -0.369 6.060 1.00 92.12 82 ALA A C 1
ATOM 664 O O . ALA A 1 82 ? 17.705 -1.028 6.818 1.00 92.12 82 ALA A O 1
ATOM 665 N N . THR A 1 83 ? 17.514 0.613 5.308 1.00 89.38 83 THR A N 1
ATOM 666 C CA . THR A 1 83 ? 18.967 0.892 5.199 1.00 89.38 83 THR A CA 1
ATOM 667 C C . THR A 1 83 ? 19.449 2.088 6.026 1.00 89.38 83 THR A C 1
ATOM 669 O O . THR A 1 83 ? 20.619 2.159 6.394 1.00 89.38 83 THR A O 1
ATOM 672 N N . ARG A 1 84 ? 18.572 3.068 6.270 1.00 89.19 84 ARG A N 1
ATOM 673 C CA . ARG A 1 84 ? 18.858 4.303 7.015 1.00 89.19 84 ARG A CA 1
ATOM 674 C C . ARG A 1 84 ? 17.677 4.647 7.901 1.00 89.19 84 ARG A C 1
ATOM 676 O O . ARG A 1 84 ? 16.549 4.336 7.525 1.00 89.19 84 ARG A O 1
ATOM 683 N N . ASP A 1 85 ? 17.936 5.274 9.044 1.00 90.38 85 ASP A N 1
ATOM 684 C CA . ASP A 1 85 ? 16.883 5.751 9.941 1.00 90.38 85 ASP A CA 1
ATOM 685 C C . ASP A 1 85 ? 16.034 6.823 9.255 1.00 90.38 85 ASP A C 1
ATOM 687 O O . ASP A 1 85 ? 16.539 7.819 8.731 1.00 90.38 85 ASP A O 1
ATOM 691 N N . GLN A 1 86 ? 14.724 6.610 9.248 1.00 93.12 86 GLN A N 1
ATOM 692 C CA . GLN A 1 86 ? 13.741 7.508 8.668 1.00 93.12 86 GLN A CA 1
ATOM 693 C C . GLN A 1 86 ? 12.640 7.767 9.679 1.00 93.12 86 GLN A C 1
ATOM 695 O O . GLN A 1 86 ? 11.856 6.885 10.007 1.00 93.12 86 GLN A O 1
ATOM 700 N N . GLN A 1 87 ? 12.536 9.012 10.134 1.00 94.25 87 GLN A N 1
ATOM 701 C CA . GLN A 1 87 ? 11.402 9.418 10.955 1.00 94.25 87 GLN A CA 1
ATOM 702 C C . GLN A 1 87 ? 10.102 9.324 10.154 1.00 94.25 87 GLN A C 1
ATOM 704 O O . GLN A 1 87 ? 10.079 9.693 8.970 1.00 94.25 87 GLN A O 1
ATOM 709 N N . LYS A 1 88 ? 9.042 8.867 10.834 1.00 94.94 88 LYS A N 1
ATOM 710 C CA . LYS A 1 88 ? 7.681 8.714 10.298 1.00 94.94 88 LYS A CA 1
ATOM 711 C C . LYS A 1 88 ? 7.651 7.922 8.987 1.00 94.94 88 LYS A C 1
ATOM 713 O O . LYS A 1 88 ? 7.034 8.339 8.006 1.00 94.94 88 LYS A O 1
ATOM 718 N N . HIS A 1 89 ? 8.385 6.814 8.937 1.00 96.12 89 HIS A N 1
ATOM 719 C CA . HIS A 1 89 ? 8.479 5.993 7.732 1.00 96.12 89 HIS A CA 1
ATOM 720 C C . HIS A 1 89 ? 7.124 5.382 7.328 1.00 96.12 89 HIS A C 1
ATOM 722 O O . HIS A 1 89 ? 6.900 5.144 6.145 1.00 96.12 89 HIS A O 1
ATOM 728 N N . GLU A 1 90 ? 6.195 5.225 8.273 1.00 96.81 90 GLU A N 1
ATOM 729 C CA . GLU A 1 90 ? 4.808 4.819 8.034 1.00 96.81 90 GLU A CA 1
ATOM 730 C C . GLU A 1 90 ? 4.042 5.859 7.209 1.00 96.81 90 GLU A C 1
ATOM 732 O O . GLU A 1 90 ? 3.436 5.540 6.186 1.00 96.81 90 GLU A O 1
ATOM 737 N N . GLU A 1 91 ? 4.119 7.125 7.630 1.00 96.38 91 GLU A N 1
ATOM 738 C CA . GLU A 1 91 ? 3.510 8.256 6.929 1.00 96.38 91 GLU A CA 1
ATOM 739 C C . GLU A 1 91 ? 4.127 8.424 5.537 1.00 96.38 91 GLU A C 1
ATOM 741 O O . GLU A 1 91 ? 3.408 8.574 4.550 1.00 96.38 91 GLU A O 1
ATOM 746 N N . LYS A 1 92 ? 5.458 8.322 5.439 1.00 96.06 92 LYS A N 1
ATOM 747 C CA . LYS A 1 92 ? 6.175 8.370 4.158 1.00 96.06 92 LYS A CA 1
ATOM 748 C C . LYS A 1 92 ? 5.778 7.234 3.224 1.00 96.06 92 LYS A C 1
ATOM 750 O O . LYS A 1 92 ? 5.689 7.467 2.025 1.00 96.06 92 LYS A O 1
ATOM 755 N N . GLY A 1 93 ? 5.511 6.037 3.748 1.00 96.50 93 GLY A N 1
ATOM 756 C CA . GLY A 1 93 ? 4.982 4.922 2.963 1.00 96.50 93 GLY A CA 1
ATOM 757 C C . GLY A 1 93 ? 3.631 5.263 2.329 1.00 96.50 93 GLY A C 1
ATOM 758 O O . GLY A 1 93 ? 3.448 5.067 1.129 1.00 96.50 93 GLY A O 1
ATOM 759 N N . ALA A 1 94 ? 2.712 5.853 3.099 1.00 97.06 94 ALA A N 1
ATOM 760 C CA . ALA A 1 94 ? 1.414 6.295 2.585 1.00 97.06 94 ALA A CA 1
ATOM 761 C C . ALA A 1 94 ? 1.543 7.435 1.553 1.00 97.06 94 ALA A C 1
ATOM 763 O O . ALA A 1 94 ? 0.934 7.368 0.485 1.00 97.06 94 ALA A O 1
ATOM 764 N N . ILE A 1 95 ? 2.388 8.440 1.825 1.00 96.00 95 ILE A N 1
ATOM 765 C CA . ILE A 1 95 ? 2.686 9.542 0.890 1.00 96.00 95 ILE A CA 1
ATOM 766 C C . ILE A 1 95 ? 3.277 9.006 -0.415 1.00 96.00 95 ILE A C 1
ATOM 768 O O . ILE A 1 95 ? 2.821 9.384 -1.493 1.00 96.00 95 ILE A O 1
ATOM 772 N N . PHE A 1 96 ? 4.247 8.096 -0.318 1.00 96.38 96 PHE A N 1
ATOM 773 C CA . PHE A 1 96 ? 4.858 7.433 -1.462 1.00 96.38 96 PHE A CA 1
ATOM 774 C C . PHE A 1 96 ? 3.798 6.768 -2.347 1.00 96.38 96 PHE A C 1
ATOM 776 O O . PHE A 1 96 ? 3.757 7.031 -3.548 1.00 96.38 96 PHE A O 1
ATOM 783 N N . CYS A 1 97 ? 2.920 5.952 -1.756 1.00 97.06 97 CYS A N 1
ATOM 784 C CA . CYS A 1 97 ? 1.895 5.240 -2.514 1.00 97.06 97 CYS A CA 1
ATOM 785 C C . CYS A 1 97 ? 0.912 6.216 -3.171 1.00 97.06 97 CYS A C 1
ATOM 787 O O . CYS A 1 97 ? 0.533 6.016 -4.320 1.00 97.06 97 CYS A O 1
ATOM 789 N N . HIS A 1 98 ? 0.523 7.285 -2.468 1.00 95.94 98 HIS A N 1
ATOM 790 C CA . HIS A 1 98 ? -0.414 8.275 -2.994 1.00 95.94 98 HIS A CA 1
ATOM 791 C C . HIS A 1 98 ? 0.176 9.013 -4.202 1.00 95.94 98 HIS A C 1
ATOM 793 O O . HIS A 1 98 ? -0.427 9.025 -5.272 1.00 95.94 98 HIS A O 1
ATOM 799 N N . MET A 1 99 ? 1.401 9.536 -4.063 1.00 95.81 99 MET A N 1
ATOM 800 C CA . MET A 1 99 ? 2.115 10.207 -5.154 1.00 95.81 99 MET A CA 1
ATOM 801 C C . MET A 1 99 ? 2.335 9.276 -6.349 1.00 95.81 99 MET A C 1
ATOM 803 O O . MET A 1 99 ? 2.195 9.694 -7.499 1.00 95.81 99 MET A O 1
ATOM 807 N N . LEU A 1 100 ? 2.692 8.014 -6.092 1.00 96.88 100 LEU A N 1
ATOM 808 C CA . LEU A 1 100 ? 2.901 7.027 -7.145 1.00 96.88 100 LEU A CA 1
ATOM 809 C C . LEU A 1 100 ? 1.613 6.705 -7.882 1.00 96.88 100 LEU A C 1
ATOM 811 O O . LEU A 1 100 ? 1.613 6.720 -9.108 1.00 96.88 100 LEU A O 1
ATOM 815 N N . ASN A 1 101 ? 0.516 6.498 -7.161 1.00 96.50 101 ASN A N 1
ATOM 816 C CA . ASN A 1 101 ? -0.781 6.278 -7.776 1.00 96.50 101 ASN A CA 1
ATOM 817 C C . ASN A 1 101 ? -1.176 7.451 -8.690 1.00 96.50 101 ASN A C 1
ATOM 819 O O . ASN A 1 101 ? -1.543 7.230 -9.840 1.00 96.50 101 ASN A O 1
ATOM 823 N N . GLU A 1 102 ? -1.018 8.700 -8.241 1.00 94.94 102 GLU A N 1
ATOM 824 C CA . GLU A 1 102 ? -1.306 9.879 -9.071 1.00 94.94 102 GLU A CA 1
ATOM 825 C C . GLU A 1 102 ? -0.441 9.937 -10.339 1.00 94.94 102 GLU A C 1
ATOM 827 O O . GLU A 1 102 ? -0.954 10.194 -11.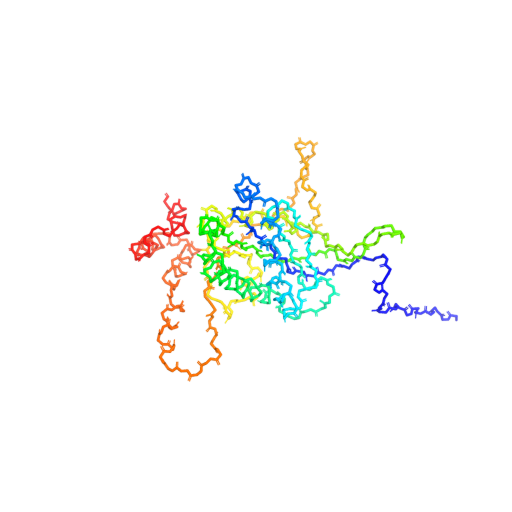432 1.00 94.94 102 GLU A O 1
ATOM 832 N N . LYS A 1 103 ? 0.867 9.663 -10.230 1.00 95.75 103 LYS A N 1
ATOM 833 C CA . LYS A 1 103 ? 1.776 9.653 -11.388 1.00 95.75 103 LYS A CA 1
ATOM 834 C C . LYS A 1 103 ? 1.468 8.522 -12.364 1.00 95.75 103 LYS A C 1
ATOM 836 O O . LYS A 1 103 ? 1.475 8.756 -13.572 1.00 95.75 103 LYS A O 1
ATOM 841 N N . LEU A 1 104 ? 1.170 7.324 -11.866 1.00 95.19 104 LEU A N 1
ATOM 842 C CA . LEU A 1 104 ? 0.839 6.166 -12.696 1.00 95.19 104 LEU A CA 1
ATOM 843 C C . LEU A 1 104 ? -0.521 6.328 -13.386 1.00 95.19 104 LEU A C 1
ATOM 845 O O . LEU A 1 104 ? -0.643 6.028 -14.573 1.00 95.19 104 LEU A O 1
ATOM 849 N N . LEU A 1 105 ? -1.523 6.886 -12.699 1.00 93.56 105 LEU A N 1
ATOM 850 C CA . LEU A 1 105 ? -2.790 7.268 -13.328 1.00 93.56 105 LEU A CA 1
ATOM 851 C C . LEU A 1 105 ? -2.580 8.369 -14.375 1.00 93.56 105 LEU A C 1
ATOM 853 O O . LEU A 1 105 ? -3.141 8.296 -15.466 1.00 93.56 105 LEU A O 1
ATOM 857 N N . GLY A 1 106 ? -1.717 9.348 -14.091 1.00 92.50 106 GLY A N 1
ATOM 858 C CA . GLY A 1 106 ? -1.297 10.355 -15.063 1.00 92.50 106 GLY A CA 1
ATOM 859 C C . GLY A 1 106 ? -0.692 9.733 -16.325 1.00 92.50 106 GLY A C 1
ATOM 860 O O . GLY A 1 106 ? -1.102 10.086 -17.428 1.00 92.50 106 GLY A O 1
ATOM 861 N N . LEU A 1 107 ? 0.218 8.762 -16.187 1.00 91.44 107 LEU A N 1
ATOM 862 C CA . LEU A 1 107 ? 0.772 8.016 -17.324 1.00 91.44 107 LEU A CA 1
ATOM 863 C C . LEU A 1 107 ? -0.308 7.264 -18.105 1.00 91.44 107 LEU A C 1
ATOM 865 O O . LEU A 1 107 ? -0.377 7.396 -19.330 1.00 91.44 107 LEU A O 1
ATOM 869 N N . LYS A 1 108 ? -1.172 6.527 -17.397 1.00 90.38 108 LYS A N 1
ATOM 870 C CA . LYS A 1 108 ? -2.277 5.765 -17.988 1.00 90.38 108 LYS A CA 1
ATOM 871 C C . LYS A 1 108 ? -3.163 6.658 -18.857 1.00 90.38 108 LYS A C 1
ATOM 873 O O . LYS A 1 108 ? -3.425 6.321 -20.011 1.00 90.38 108 LYS A O 1
ATOM 878 N N . TYR A 1 109 ? -3.579 7.815 -18.342 1.00 87.81 109 TYR A N 1
ATOM 879 C CA . TYR A 1 109 ? -4.526 8.688 -19.039 1.00 87.81 109 TYR A CA 1
ATOM 880 C C . TYR A 1 109 ? -3.889 9.641 -20.054 1.00 87.81 109 TYR A C 1
ATOM 882 O O . TYR A 1 109 ? -4.540 9.960 -21.046 1.00 87.81 109 TYR A O 1
ATOM 890 N N . MET A 1 110 ? -2.648 10.089 -19.839 1.00 87.00 110 MET A N 1
ATOM 891 C CA . MET A 1 110 ? -2.007 11.096 -20.697 1.00 87.00 110 MET A CA 1
ATOM 892 C C . MET A 1 110 ? -1.081 10.497 -21.754 1.00 87.00 110 MET A C 1
ATOM 894 O O . MET A 1 110 ? -0.966 11.057 -22.843 1.00 87.00 110 MET A O 1
ATOM 898 N N . LYS A 1 111 ? -0.401 9.387 -21.453 1.00 86.56 111 LYS A N 1
ATOM 899 C CA . LYS A 1 111 ? 0.580 8.783 -22.362 1.00 86.56 111 LYS A CA 1
ATOM 900 C C . LYS A 1 111 ? -0.011 7.573 -23.075 1.00 86.56 111 LYS A C 1
ATOM 902 O O . LYS A 1 111 ? -0.177 7.593 -24.291 1.00 86.56 111 LYS A O 1
ATOM 907 N N . TRP A 1 112 ? -0.420 6.558 -22.317 1.00 87.44 112 TRP A N 1
ATOM 908 C CA . TRP A 1 112 ? -0.824 5.269 -22.892 1.00 87.44 112 TRP A CA 1
ATOM 909 C C . TRP A 1 112 ? -2.156 5.325 -23.650 1.00 87.44 112 TRP A C 1
ATOM 911 O O . TRP A 1 112 ? -2.367 4.552 -24.581 1.00 87.44 112 TRP A O 1
ATOM 921 N N . ARG A 1 113 ? -3.037 6.273 -23.304 1.00 77.19 113 ARG A N 1
ATOM 922 C CA . ARG A 1 113 ? -4.312 6.492 -24.006 1.00 77.19 113 ARG A CA 1
ATOM 923 C C . ARG A 1 113 ? -4.176 7.239 -25.341 1.00 77.19 113 ARG A C 1
ATOM 925 O O . ARG A 1 113 ? -5.085 7.176 -26.166 1.00 77.19 113 ARG A O 1
ATOM 932 N N . ASN A 1 114 ? -3.085 7.973 -25.549 1.00 66.12 114 ASN A N 1
ATOM 933 C CA . ASN A 1 114 ? -2.872 8.759 -26.770 1.00 66.12 114 ASN A CA 1
ATOM 934 C C . ASN A 1 114 ? -2.131 7.970 -27.856 1.00 66.12 114 ASN A C 1
ATOM 936 O O . ASN A 1 114 ? -2.226 8.290 -29.040 1.00 66.12 114 ASN A O 1
ATOM 940 N N . GLU A 1 115 ? -1.427 6.915 -27.466 1.00 63.16 115 GLU A N 1
ATOM 941 C CA . GLU A 1 115 ? -0.864 5.941 -28.391 1.00 63.16 115 GLU A CA 1
ATOM 942 C C . GLU A 1 115 ? -1.974 4.980 -28.863 1.00 63.16 115 GLU A C 1
ATOM 944 O O . GLU A 1 115 ? -3.017 4.851 -28.221 1.00 63.16 115 GLU A O 1
ATOM 949 N N . LYS A 1 116 ? -1.775 4.256 -29.977 1.00 58.34 116 LYS A N 1
ATOM 950 C CA . LYS A 1 116 ? -2.720 3.231 -30.495 1.00 58.34 116 LYS A CA 1
ATOM 951 C C . LYS A 1 116 ? -3.018 2.086 -29.494 1.00 58.34 116 LYS A C 1
ATOM 953 O O . LYS A 1 116 ? -3.748 1.157 -29.820 1.00 58.34 116 LYS A O 1
ATOM 958 N N . SER A 1 117 ? -2.483 2.196 -28.282 1.00 58.47 117 SER A N 1
ATOM 959 C CA . SER A 1 117 ? -2.570 1.318 -27.123 1.00 58.47 117 SER A CA 1
ATOM 960 C C . SER A 1 117 ? -3.710 1.659 -26.151 1.00 58.47 117 SER A C 1
ATOM 962 O O . SER A 1 117 ? -3.668 1.208 -25.004 1.00 58.47 117 SER A O 1
ATOM 964 N N . GLN A 1 118 ? -4.744 2.405 -26.577 1.00 61.19 118 GLN A N 1
ATOM 965 C CA . GLN A 1 118 ? -5.909 2.754 -25.737 1.00 61.19 118 GLN A CA 1
ATOM 966 C C . GLN A 1 118 ? -6.470 1.562 -24.952 1.00 61.19 118 GLN A C 1
ATOM 968 O O . GLN A 1 118 ? -6.781 1.686 -23.772 1.00 61.19 118 GLN A O 1
ATOM 973 N N . THR A 1 119 ? -6.527 0.384 -25.574 1.00 65.25 119 THR A N 1
ATOM 974 C CA . THR A 1 119 ? -7.055 -0.836 -24.954 1.00 65.25 119 THR A CA 1
ATOM 975 C C . THR A 1 119 ? -6.172 -1.421 -23.854 1.00 65.25 119 THR A C 1
ATOM 977 O O . THR A 1 119 ? -6.665 -2.200 -23.042 1.00 65.25 119 THR A O 1
ATOM 980 N N . HIS A 1 120 ? -4.876 -1.103 -23.830 1.00 72.44 120 HIS A N 1
ATOM 981 C CA . HIS A 1 120 ? -3.918 -1.705 -22.899 1.00 72.44 120 HIS A CA 1
ATOM 982 C C . HIS A 1 120 ? -3.804 -0.902 -21.605 1.00 72.44 120 HIS A C 1
ATOM 984 O O . HIS A 1 120 ? -3.792 -1.500 -20.530 1.00 72.44 120 HIS A O 1
ATOM 990 N N . GLY A 1 121 ? -3.800 0.434 -21.694 1.00 76.00 121 GLY A N 1
ATOM 991 C CA . GLY A 1 121 ? -3.766 1.304 -20.517 1.00 76.00 121 GLY A CA 1
ATOM 992 C C . GLY A 1 121 ? -4.977 1.094 -19.606 1.00 76.00 121 GLY A C 1
ATOM 993 O O . GLY A 1 121 ? -4.820 0.971 -18.393 1.00 76.00 121 GLY A O 1
ATOM 994 N N . ASP A 1 122 ? -6.174 0.963 -20.183 1.00 82.69 122 ASP A N 1
ATOM 995 C CA . ASP A 1 122 ? -7.423 0.798 -19.427 1.00 82.69 122 ASP A CA 1
ATOM 996 C C . ASP A 1 122 ? -7.454 -0.477 -18.575 1.00 82.69 122 ASP A C 1
ATOM 998 O O . ASP A 1 122 ? -8.016 -0.457 -17.480 1.00 82.69 122 ASP A O 1
ATOM 1002 N N . ARG A 1 123 ? -6.778 -1.541 -19.026 1.00 84.69 123 ARG A N 1
ATOM 1003 C CA . ARG A 1 123 ? -6.695 -2.835 -18.329 1.00 84.69 123 ARG A CA 1
ATOM 1004 C C . ARG A 1 123 ? -5.735 -2.841 -17.142 1.00 84.69 123 ARG A C 1
ATOM 1006 O O . ARG A 1 123 ? -5.807 -3.761 -16.339 1.00 84.69 123 ARG A O 1
ATOM 1013 N N . MET A 1 124 ? -4.851 -1.849 -17.037 1.00 91.00 124 MET A N 1
ATOM 1014 C CA . MET A 1 124 ? -3.871 -1.771 -15.958 1.00 91.00 124 MET A CA 1
ATOM 1015 C C . MET A 1 124 ? -4.443 -1.017 -14.759 1.00 91.00 124 MET A C 1
ATOM 1017 O O . MET A 1 124 ? -4.804 0.157 -14.874 1.00 91.00 124 MET A O 1
ATOM 1021 N N . ASN A 1 125 ? -4.481 -1.668 -13.605 1.00 94.06 125 ASN A N 1
ATOM 1022 C CA . ASN A 1 125 ? -4.856 -1.097 -12.323 1.00 94.06 125 ASN A CA 1
ATOM 1023 C C . ASN A 1 125 ? -3.689 -1.217 -11.345 1.00 94.06 125 ASN A C 1
ATOM 1025 O O . ASN A 1 125 ? -2.977 -2.218 -11.298 1.00 94.06 125 ASN A O 1
ATOM 1029 N N . PHE A 1 126 ? -3.505 -0.176 -10.543 1.00 96.56 126 PHE A N 1
ATOM 1030 C CA . PHE A 1 126 ? -2.435 -0.118 -9.560 1.00 96.56 126 PHE A CA 1
ATOM 1031 C C . PHE A 1 126 ? -3.039 -0.267 -8.173 1.00 96.56 126 PHE A C 1
ATOM 1033 O O . PHE A 1 126 ? -3.903 0.522 -7.784 1.00 96.56 126 PHE A O 1
ATOM 1040 N N . ARG A 1 127 ? -2.584 -1.278 -7.431 1.00 97.94 127 ARG A N 1
ATOM 1041 C CA . ARG A 1 127 ? -2.976 -1.477 -6.034 1.00 97.94 127 ARG A CA 1
ATOM 1042 C C . ARG A 1 127 ? -1.769 -1.430 -5.120 1.00 97.94 127 ARG A C 1
ATOM 1044 O O . ARG A 1 127 ? -0.662 -1.803 -5.506 1.00 97.94 127 ARG A O 1
ATOM 1051 N N . PHE A 1 128 ? -2.010 -0.988 -3.897 1.00 98.44 128 PHE A N 1
ATOM 1052 C CA . PHE A 1 128 ? -0.988 -0.741 -2.899 1.00 98.44 128 PHE A CA 1
ATOM 1053 C C . PHE A 1 128 ? -1.394 -1.394 -1.584 1.00 98.44 128 PHE A C 1
ATOM 1055 O O . PHE A 1 128 ? -2.497 -1.158 -1.088 1.00 98.44 128 PHE A O 1
ATOM 1062 N N . SER A 1 129 ? -0.490 -2.169 -0.993 1.00 98.38 129 SER A N 1
ATOM 1063 C CA . SER A 1 129 ? -0.607 -2.606 0.398 1.00 98.38 129 SER A CA 1
ATOM 1064 C C . SER A 1 129 ? 0.589 -2.110 1.201 1.00 98.38 129 SER A C 1
ATOM 1066 O O . SER A 1 129 ? 1.712 -2.052 0.697 1.00 98.38 129 SER A O 1
ATOM 1068 N N . ILE A 1 130 ? 0.343 -1.694 2.444 1.00 98.56 130 ILE A N 1
ATOM 1069 C CA . ILE A 1 130 ? 1.372 -1.130 3.320 1.00 98.56 130 ILE A CA 1
ATOM 1070 C C . ILE A 1 130 ? 1.319 -1.814 4.682 1.00 98.56 130 ILE A C 1
ATOM 1072 O O . ILE A 1 130 ? 0.277 -1.829 5.339 1.00 98.56 130 ILE A O 1
ATOM 1076 N N . VAL A 1 131 ? 2.460 -2.322 5.139 1.00 97.75 131 VAL A N 1
ATOM 1077 C CA . VAL A 1 131 ? 2.616 -2.892 6.481 1.00 97.75 131 VAL A CA 1
ATOM 1078 C C . VAL A 1 131 ? 3.833 -2.286 7.168 1.00 97.75 131 VAL A C 1
ATOM 1080 O O . VAL A 1 131 ? 4.853 -2.027 6.531 1.00 97.75 131 VAL A O 1
ATOM 1083 N N . THR A 1 132 ? 3.740 -2.075 8.477 1.00 97.19 132 THR A N 1
ATOM 1084 C CA . THR A 1 132 ? 4.886 -1.714 9.314 1.00 97.19 132 THR A CA 1
ATOM 1085 C C . THR A 1 132 ? 5.090 -2.773 10.373 1.00 97.19 132 THR A C 1
ATOM 1087 O O . THR A 1 132 ? 4.162 -3.045 11.130 1.00 97.19 132 THR A O 1
ATOM 1090 N N . GLN A 1 133 ? 6.305 -3.305 10.444 1.00 94.88 133 GLN A N 1
ATOM 1091 C CA . GLN A 1 133 ? 6.672 -4.383 11.356 1.00 94.88 133 GLN A CA 1
ATOM 1092 C C . GLN A 1 133 ? 8.175 -4.403 11.634 1.00 94.88 133 GLN A C 1
ATOM 1094 O O . GLN A 1 133 ? 8.960 -3.747 10.944 1.00 94.88 133 GLN A O 1
ATOM 1099 N N . GLU A 1 134 ? 8.590 -5.144 12.652 1.00 94.62 134 GLU A N 1
ATOM 1100 C CA . GLU A 1 134 ? 9.993 -5.465 12.879 1.00 94.62 134 GLU A CA 1
ATOM 1101 C C . GLU A 1 134 ? 10.499 -6.515 11.875 1.00 94.62 134 GLU A C 1
ATOM 1103 O O . GLU A 1 134 ? 9.768 -7.385 11.396 1.00 94.62 134 GLU A O 1
ATOM 1108 N N . GLY A 1 135 ? 11.778 -6.415 11.522 1.00 92.75 135 GLY A N 1
ATOM 1109 C CA . GLY A 1 135 ? 12.455 -7.359 10.641 1.00 92.75 135 GLY A CA 1
ATOM 1110 C C . GLY A 1 135 ? 13.969 -7.295 10.799 1.00 92.75 135 GLY A C 1
ATOM 1111 O O . GLY A 1 135 ? 14.513 -6.362 11.392 1.00 92.75 135 GLY A O 1
ATOM 1112 N N . LEU A 1 136 ? 14.663 -8.294 10.259 1.00 93.00 136 LEU A N 1
ATOM 1113 C CA . LEU A 1 136 ? 16.122 -8.324 10.205 1.00 93.00 136 LEU A CA 1
ATOM 1114 C C . LEU A 1 136 ? 16.590 -7.767 8.862 1.00 93.00 136 LEU A C 1
ATOM 1116 O O . LEU A 1 136 ? 16.299 -8.331 7.810 1.00 93.00 136 LEU A O 1
ATOM 1120 N N . CYS A 1 137 ? 17.313 -6.656 8.896 1.00 92.31 137 CYS A N 1
ATOM 1121 C CA . CYS A 1 137 ? 17.759 -5.929 7.716 1.00 92.31 137 CYS A CA 1
ATOM 1122 C C . CYS A 1 137 ? 19.279 -5.983 7.604 1.00 92.31 137 CYS A C 1
ATOM 1124 O O . CYS A 1 137 ? 19.977 -5.733 8.586 1.00 92.31 137 CYS A O 1
ATOM 1126 N N . GLY A 1 138 ? 19.808 -6.254 6.415 1.00 91.56 138 GLY A N 1
ATOM 1127 C CA . GLY A 1 138 ? 21.246 -6.169 6.190 1.00 91.56 138 GLY A CA 1
ATOM 1128 C C . GLY A 1 138 ? 21.748 -6.978 5.006 1.00 91.56 138 GLY A C 1
ATOM 1129 O O . GLY A 1 138 ? 20.973 -7.547 4.241 1.00 91.56 138 GLY A O 1
ATOM 1130 N N . ASN A 1 139 ? 23.067 -6.998 4.822 1.00 90.31 139 ASN A N 1
ATOM 1131 C CA . ASN A 1 139 ? 23.685 -7.703 3.704 1.00 90.31 139 ASN A CA 1
ATOM 1132 C C . ASN A 1 139 ? 23.749 -9.204 3.996 1.00 90.31 139 ASN A C 1
ATOM 1134 O O . ASN A 1 139 ? 24.410 -9.625 4.947 1.00 90.31 139 ASN A O 1
ATOM 1138 N N . VAL A 1 140 ? 23.119 -9.997 3.133 1.00 89.62 140 VAL A N 1
ATOM 1139 C CA . VAL A 1 140 ? 23.143 -11.463 3.150 1.00 89.62 140 VAL A CA 1
ATOM 1140 C C . VAL A 1 140 ? 23.706 -11.949 1.816 1.00 89.62 140 VAL A C 1
ATOM 1142 O O . VAL A 1 140 ? 23.452 -11.349 0.773 1.00 89.62 140 VAL A O 1
ATOM 1145 N N . GLY A 1 141 ? 24.505 -13.011 1.838 1.00 88.31 141 GLY A N 1
ATOM 1146 C CA . GLY A 1 141 ? 25.087 -13.594 0.632 1.00 88.31 141 GLY A CA 1
ATOM 1147 C C . GLY A 1 141 ? 26.457 -14.209 0.883 1.00 88.31 141 GLY A C 1
ATOM 1148 O O . GLY A 1 141 ? 26.833 -14.481 2.024 1.00 88.31 141 GLY A O 1
ATOM 1149 N N . SER A 1 142 ? 27.199 -14.433 -0.196 1.00 87.25 142 SER A N 1
ATOM 1150 C CA . SER A 1 142 ? 28.575 -14.920 -0.150 1.00 87.25 142 SER A CA 1
ATOM 1151 C C . SER A 1 142 ? 29.574 -13.757 -0.108 1.00 87.25 142 SER A C 1
ATOM 1153 O O . SER A 1 142 ? 29.208 -12.580 -0.057 1.00 87.25 142 SER A O 1
ATOM 1155 N N . GLN A 1 143 ? 30.870 -14.079 -0.112 1.00 82.00 143 GLN A N 1
ATOM 1156 C CA . GLN A 1 143 ? 31.908 -13.066 -0.316 1.00 82.00 143 GLN A CA 1
ATOM 1157 C C . GLN A 1 143 ? 31.826 -12.446 -1.719 1.00 82.00 143 GLN A C 1
ATOM 1159 O O . GLN A 1 143 ? 32.052 -11.244 -1.848 1.00 82.00 143 GLN A O 1
ATOM 1164 N N . ASP A 1 144 ? 31.442 -13.244 -2.719 1.00 87.12 144 ASP A N 1
ATOM 1165 C CA . ASP A 1 144 ? 31.386 -12.844 -4.130 1.00 87.12 144 ASP A CA 1
ATOM 1166 C C . ASP A 1 144 ? 30.122 -12.051 -4.474 1.00 87.12 144 ASP A C 1
ATOM 1168 O O . ASP A 1 144 ? 30.145 -11.185 -5.346 1.00 87.12 144 ASP A O 1
ATOM 1172 N N . MET A 1 145 ? 29.012 -12.324 -3.784 1.00 86.50 145 MET A N 1
ATOM 1173 C CA . MET A 1 145 ? 27.737 -11.655 -4.021 1.00 86.50 145 MET A CA 1
ATOM 1174 C C . MET A 1 145 ? 27.032 -11.372 -2.700 1.00 86.50 145 MET A C 1
ATOM 1176 O O . MET A 1 145 ? 26.592 -12.288 -2.007 1.00 86.50 145 MET A O 1
ATOM 1180 N N . LYS A 1 146 ? 26.897 -10.085 -2.371 1.00 88.19 146 LYS A N 1
ATOM 1181 C CA . LYS A 1 146 ? 26.166 -9.598 -1.198 1.00 88.19 146 LYS A CA 1
ATOM 1182 C C . LYS A 1 146 ? 24.930 -8.844 -1.658 1.00 88.19 146 LYS A C 1
ATOM 1184 O O . LYS A 1 146 ? 25.041 -7.929 -2.470 1.00 88.19 146 LYS A O 1
ATOM 1189 N N . GLN A 1 147 ? 23.781 -9.190 -1.097 1.00 88.19 147 GLN A N 1
ATOM 1190 C CA . GLN A 1 147 ? 22.521 -8.516 -1.364 1.00 88.19 147 GLN A CA 1
ATOM 1191 C C . GLN A 1 147 ? 21.925 -8.005 -0.058 1.00 88.19 147 GLN A C 1
ATOM 1193 O O . GLN A 1 147 ? 21.737 -8.753 0.905 1.00 88.19 147 GLN A O 1
ATOM 1198 N N . PHE A 1 148 ? 21.597 -6.716 -0.032 1.00 89.25 148 PHE A N 1
ATOM 1199 C CA . PHE A 1 148 ? 20.835 -6.158 1.071 1.00 89.25 148 PHE A CA 1
ATOM 1200 C C . PHE A 1 148 ? 19.430 -6.772 1.075 1.00 89.25 148 PHE A C 1
ATOM 1202 O O . PHE A 1 148 ? 18.706 -6.705 0.081 1.00 89.25 148 PHE A O 1
ATOM 1209 N N . SER A 1 149 ? 19.059 -7.382 2.193 1.00 90.50 149 SER A N 1
ATOM 1210 C CA . SER A 1 149 ? 17.840 -8.165 2.350 1.00 90.50 149 SER A CA 1
ATOM 1211 C C . SER A 1 149 ? 17.082 -7.720 3.594 1.00 90.50 149 SER A C 1
ATOM 1213 O O . SER A 1 149 ? 17.684 -7.336 4.597 1.00 90.50 149 SER A O 1
ATOM 1215 N N . VAL A 1 150 ? 15.753 -7.790 3.522 1.00 91.50 150 VAL A N 1
ATOM 1216 C CA . VAL A 1 150 ? 14.855 -7.608 4.667 1.00 91.50 150 VAL A CA 1
ATOM 1217 C C . VAL A 1 150 ? 14.183 -8.948 4.929 1.00 91.50 150 VAL A C 1
ATOM 1219 O O . VAL A 1 150 ? 13.370 -9.405 4.128 1.00 91.50 150 VAL A O 1
ATOM 1222 N N . LEU A 1 151 ? 14.547 -9.593 6.032 1.00 91.88 151 LEU A N 1
ATOM 1223 C CA . LEU A 1 151 ? 14.000 -10.875 6.456 1.00 91.88 151 LEU A CA 1
ATOM 1224 C C . LEU A 1 151 ? 12.896 -10.623 7.483 1.00 91.88 151 LEU A C 1
ATOM 1226 O O . LEU A 1 151 ? 13.159 -10.139 8.584 1.00 91.88 151 LEU A O 1
ATOM 1230 N N . SER A 1 152 ? 11.654 -10.912 7.103 1.00 91.62 152 SER A N 1
ATOM 1231 C CA . SER A 1 152 ? 10.473 -10.736 7.954 1.00 91.62 152 SER A CA 1
ATOM 1232 C C . SER A 1 152 ? 9.279 -11.522 7.400 1.00 91.62 152 SER A C 1
ATOM 1234 O O . SER A 1 152 ? 9.305 -11.966 6.249 1.00 91.62 152 SER A O 1
ATOM 1236 N N . SER A 1 153 ? 8.202 -11.634 8.178 1.00 92.81 153 SER A N 1
ATOM 1237 C CA . SER A 1 153 ? 6.874 -12.077 7.721 1.00 92.81 153 SER A CA 1
ATOM 1238 C C . SER A 1 153 ? 6.190 -11.080 6.775 1.00 92.81 153 SER A C 1
ATOM 1240 O O . SER A 1 153 ? 5.145 -11.383 6.199 1.00 92.81 153 SER A O 1
ATOM 1242 N N . GLY A 1 154 ? 6.778 -9.899 6.565 1.00 93.56 154 GLY A N 1
ATOM 1243 C CA . GLY A 1 154 ? 6.105 -8.759 5.958 1.00 93.56 154 GLY A CA 1
ATOM 1244 C C . GLY A 1 154 ? 5.678 -8.979 4.521 1.00 93.56 154 GLY A C 1
ATOM 1245 O O . GLY A 1 154 ? 4.632 -8.487 4.120 1.00 93.56 154 GLY A O 1
ATOM 1246 N N . ARG A 1 155 ? 6.405 -9.801 3.760 1.00 92.62 155 ARG A N 1
ATOM 1247 C CA . ARG A 1 155 ? 5.970 -10.205 2.419 1.00 92.62 155 ARG A CA 1
ATOM 1248 C C . ARG A 1 155 ? 4.658 -10.993 2.442 1.00 92.62 155 ARG A C 1
ATOM 1250 O O . ARG A 1 155 ? 3.803 -10.77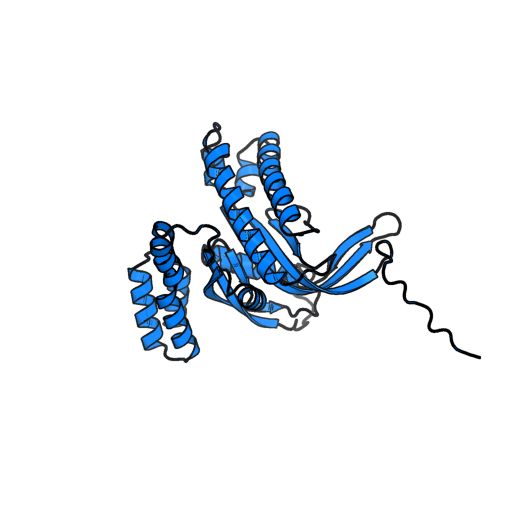3 1.592 1.00 92.62 155 ARG A O 1
ATOM 1257 N N . HIS A 1 156 ? 4.510 -11.916 3.389 1.00 93.12 156 HIS A N 1
ATOM 1258 C CA . HIS A 1 156 ? 3.283 -12.694 3.539 1.00 93.12 156 HIS A CA 1
ATOM 1259 C C . HIS A 1 156 ? 2.124 -11.794 3.983 1.00 93.12 156 HIS A C 1
ATOM 1261 O O . HIS A 1 156 ? 1.064 -11.812 3.361 1.00 93.12 156 HIS A O 1
ATOM 1267 N N . ASN A 1 157 ? 2.365 -10.936 4.977 1.00 95.50 157 ASN A N 1
ATOM 1268 C CA . ASN A 1 157 ? 1.370 -9.986 5.475 1.00 95.50 157 ASN A CA 1
ATOM 1269 C C . ASN A 1 157 ? 0.924 -8.990 4.384 1.00 95.50 157 ASN A C 1
ATOM 1271 O O . ASN A 1 157 ? -0.264 -8.711 4.254 1.00 95.50 157 ASN A O 1
ATOM 1275 N N . LEU A 1 158 ? 1.848 -8.504 3.546 1.00 96.62 158 LEU A N 1
ATOM 1276 C CA . LEU A 1 158 ? 1.526 -7.668 2.383 1.00 96.62 158 LEU A CA 1
ATOM 1277 C C . LEU A 1 158 ? 0.615 -8.382 1.381 1.00 96.62 158 LEU A C 1
ATOM 1279 O O . LEU A 1 158 ? -0.324 -7.757 0.886 1.00 96.62 158 LEU A O 1
ATOM 1283 N N . GLY A 1 159 ? 0.864 -9.672 1.131 1.00 95.50 159 GLY A N 1
ATOM 1284 C CA . GLY A 1 159 ? 0.017 -10.514 0.289 1.00 95.50 159 GLY A CA 1
ATOM 1285 C C . GLY A 1 159 ? -1.407 -10.625 0.833 1.00 95.50 159 GLY A C 1
ATOM 1286 O O . GLY A 1 159 ? -2.353 -10.361 0.100 1.00 95.50 159 GLY A O 1
ATOM 1287 N N . MET A 1 160 ? -1.561 -10.888 2.135 1.00 96.00 160 MET A N 1
ATOM 1288 C CA . MET A 1 160 ? -2.880 -10.929 2.780 1.00 96.00 160 MET A CA 1
ATOM 1289 C C . MET A 1 160 ? -3.637 -9.600 2.658 1.00 96.00 160 MET A C 1
ATOM 1291 O O . MET A 1 160 ? -4.822 -9.582 2.337 1.00 96.00 160 MET A O 1
ATOM 1295 N N . LEU A 1 161 ? -2.955 -8.472 2.878 1.00 98.00 161 LEU A N 1
ATOM 1296 C CA . LEU A 1 161 ? -3.551 -7.148 2.682 1.00 98.00 161 LEU A CA 1
ATOM 1297 C C . LEU A 1 161 ? -3.943 -6.928 1.212 1.00 98.00 161 LEU A C 1
ATOM 1299 O O . LEU A 1 161 ? -5.012 -6.392 0.932 1.00 98.00 161 LEU A O 1
ATOM 1303 N N . MET A 1 162 ? -3.099 -7.346 0.268 1.00 97.62 162 MET A N 1
ATOM 1304 C CA . MET A 1 162 ? -3.377 -7.222 -1.162 1.00 97.62 162 MET A CA 1
ATOM 1305 C C . MET A 1 162 ? -4.607 -8.039 -1.583 1.00 97.62 162 MET A C 1
ATOM 1307 O O . MET A 1 162 ? -5.401 -7.570 -2.398 1.00 97.62 162 MET A O 1
ATOM 1311 N N . ASP A 1 163 ? -4.807 -9.222 -1.002 1.00 97.25 163 ASP A N 1
ATOM 1312 C CA . ASP A 1 163 ? -5.996 -10.041 -1.250 1.00 97.25 163 ASP A CA 1
ATOM 1313 C C . ASP A 1 163 ? -7.273 -9.339 -0.768 1.00 97.25 163 ASP A C 1
ATOM 1315 O O . ASP A 1 163 ? -8.263 -9.290 -1.503 1.00 97.25 163 ASP A O 1
ATOM 1319 N N . VAL A 1 164 ? -7.230 -8.690 0.402 1.00 97.81 164 VAL A N 1
ATOM 1320 C CA . VAL A 1 164 ? -8.327 -7.830 0.886 1.00 97.81 164 VAL A CA 1
ATOM 1321 C C . VAL A 1 164 ? -8.571 -6.664 -0.072 1.00 97.81 164 VAL A C 1
ATOM 1323 O O . VAL A 1 164 ? -9.720 -6.382 -0.422 1.00 97.81 164 VAL A O 1
ATOM 1326 N N . ALA A 1 165 ? -7.506 -6.018 -0.557 1.00 97.88 165 ALA A N 1
ATOM 1327 C CA . ALA A 1 165 ? -7.618 -4.906 -1.498 1.00 97.88 165 ALA A CA 1
ATOM 1328 C C . ALA A 1 165 ? -8.312 -5.315 -2.806 1.00 97.88 165 ALA A C 1
ATOM 1330 O O . ALA A 1 165 ? -9.183 -4.595 -3.300 1.00 97.88 165 ALA A O 1
ATOM 1331 N N . LYS A 1 166 ? -7.967 -6.489 -3.349 1.00 97.00 166 LYS A N 1
ATOM 1332 C CA . LYS A 1 166 ? -8.616 -7.070 -4.534 1.00 97.00 166 LYS A CA 1
ATOM 1333 C C . LYS A 1 166 ? -10.078 -7.408 -4.263 1.00 97.00 166 LYS A C 1
ATOM 1335 O O . LYS A 1 166 ? -10.953 -7.013 -5.035 1.00 97.00 166 LYS A O 1
ATOM 1340 N N . HIS A 1 167 ? -10.348 -8.108 -3.161 1.00 96.94 167 HIS A N 1
ATOM 1341 C CA . HIS A 1 167 ? -11.689 -8.564 -2.805 1.00 96.94 167 HIS A CA 1
ATOM 1342 C C . HIS A 1 167 ? -12.669 -7.389 -2.662 1.00 96.94 167 HIS A C 1
ATOM 1344 O O . HIS A 1 167 ? -13.721 -7.359 -3.311 1.00 96.94 167 HIS A O 1
ATOM 1350 N N . LEU A 1 168 ? -12.265 -6.366 -1.904 1.00 96.75 168 LEU A N 1
ATOM 1351 C CA . LEU A 1 168 ? -13.053 -5.157 -1.656 1.00 96.75 168 LEU A CA 1
ATOM 1352 C C . LEU A 1 168 ? -12.916 -4.098 -2.759 1.00 96.75 168 LEU A C 1
ATOM 1354 O O . LEU A 1 168 ? -13.534 -3.043 -2.678 1.00 96.75 168 LEU A O 1
ATOM 1358 N N . ASN A 1 169 ? -12.154 -4.382 -3.817 1.00 96.31 169 ASN A N 1
ATOM 1359 C CA . ASN A 1 169 ? -11.894 -3.473 -4.930 1.00 96.31 169 ASN A CA 1
ATOM 1360 C C . ASN A 1 169 ? -11.427 -2.067 -4.497 1.00 96.31 169 ASN A C 1
ATOM 1362 O O . ASN A 1 169 ? -11.874 -1.059 -5.039 1.00 96.31 169 ASN A O 1
ATOM 1366 N N . VAL A 1 170 ? -10.494 -2.004 -3.550 1.00 96.44 170 VAL A N 1
ATOM 1367 C CA . VAL A 1 170 ? -9.880 -0.755 -3.081 1.00 96.44 170 VAL A CA 1
ATOM 1368 C C . VAL A 1 170 ? -8.447 -0.633 -3.598 1.00 96.44 170 VAL A C 1
ATOM 1370 O O . VAL A 1 170 ? -7.753 -1.633 -3.805 1.00 96.44 170 VAL A O 1
ATOM 1373 N N . ASN A 1 171 ? -7.994 0.596 -3.840 1.00 96.25 171 ASN A N 1
ATOM 1374 C CA . ASN A 1 171 ? -6.679 0.829 -4.444 1.00 96.25 171 ASN A CA 1
ATOM 1375 C C . ASN A 1 171 ? -5.547 0.771 -3.419 1.00 96.25 171 ASN A C 1
ATOM 1377 O O . ASN A 1 171 ? -4.436 0.380 -3.761 1.00 96.25 171 ASN A O 1
ATOM 1381 N N . MET A 1 172 ? -5.793 1.196 -2.181 1.00 98.19 172 MET A N 1
ATOM 1382 C CA . MET A 1 172 ? -4.741 1.395 -1.187 1.00 98.19 172 MET A CA 1
ATOM 1383 C C . MET A 1 172 ? -5.205 0.902 0.174 1.00 98.19 172 MET A C 1
ATOM 1385 O O . MET A 1 172 ? -6.163 1.434 0.731 1.00 98.19 172 MET A O 1
ATOM 1389 N N . VAL A 1 173 ? -4.501 -0.082 0.722 1.00 98.56 173 VAL A N 1
ATOM 1390 C CA . VAL A 1 173 ? -4.790 -0.640 2.045 1.00 98.56 173 VAL A CA 1
ATOM 1391 C C . VAL A 1 173 ? -3.569 -0.601 2.943 1.00 98.56 173 VAL A C 1
ATOM 1393 O O . VAL A 1 173 ? -2.427 -0.664 2.482 1.00 98.56 173 VAL A O 1
ATOM 1396 N N . CYS A 1 174 ? -3.798 -0.525 4.246 1.00 98.62 174 CYS A N 1
ATOM 1397 C CA . CYS A 1 174 ? -2.724 -0.541 5.217 1.00 98.62 174 CYS A CA 1
ATOM 1398 C C . CYS A 1 174 ? -3.101 -1.233 6.525 1.00 98.62 174 CYS A C 1
ATOM 1400 O O . CYS A 1 174 ? -4.276 -1.371 6.869 1.00 98.62 174 CYS A O 1
ATOM 1402 N N . SER A 1 175 ? -2.076 -1.668 7.255 1.00 98.00 175 SER A N 1
ATOM 1403 C CA . SER A 1 175 ? -2.235 -2.198 8.606 1.00 98.00 175 SER A CA 1
ATOM 1404 C C . SER A 1 175 ? -2.415 -1.083 9.640 1.00 98.00 175 SER A C 1
ATOM 1406 O O . SER A 1 175 ? -2.043 0.075 9.428 1.00 98.00 175 SER A O 1
ATOM 1408 N N . GLU A 1 176 ? -2.945 -1.440 10.806 1.00 97.00 176 GLU A N 1
ATOM 1409 C CA . GLU A 1 176 ? -3.171 -0.511 11.914 1.00 97.00 176 GLU A CA 1
ATOM 1410 C C . GLU A 1 176 ? -1.944 0.339 12.323 1.00 97.00 176 GLU A C 1
ATOM 1412 O O . GLU A 1 176 ? -2.103 1.556 12.476 1.00 97.00 176 GLU A O 1
ATOM 1417 N N . PRO A 1 177 ? -0.710 -0.204 12.439 1.00 96.81 177 PRO A N 1
ATOM 1418 C CA . PRO A 1 177 ? 0.474 0.618 12.694 1.00 96.81 177 PRO A CA 1
ATOM 1419 C C . PRO A 1 177 ? 0.683 1.733 11.661 1.00 96.81 177 PRO A C 1
ATOM 1421 O O . PRO A 1 177 ? 1.054 2.850 12.021 1.00 96.81 177 PRO A O 1
ATOM 1424 N N . VAL A 1 178 ? 0.409 1.453 10.383 1.00 98.06 178 VAL A N 1
ATOM 1425 C CA . VAL A 1 178 ? 0.524 2.442 9.303 1.00 98.06 178 VAL A CA 1
ATOM 1426 C C . VAL A 1 178 ? -0.569 3.492 9.436 1.00 98.06 178 VAL A C 1
ATOM 1428 O O . VAL A 1 178 ? -0.264 4.685 9.405 1.00 98.06 178 VAL A O 1
ATOM 1431 N N . LYS A 1 179 ? -1.819 3.065 9.661 1.00 97.81 179 LYS A N 1
ATOM 1432 C CA . LYS A 1 179 ? -2.950 3.966 9.916 1.00 97.81 179 LYS A CA 1
ATOM 1433 C C . LYS A 1 179 ? -2.635 4.936 11.053 1.00 97.81 179 LYS A C 1
ATOM 1435 O O . LYS A 1 179 ? -2.868 6.133 10.919 1.00 97.81 179 LYS A O 1
ATOM 1440 N N . ASN A 1 180 ? -2.060 4.455 12.154 1.00 97.44 180 ASN A N 1
ATOM 1441 C CA . ASN A 1 180 ? -1.698 5.308 13.288 1.00 97.44 180 ASN A CA 1
ATOM 1442 C C . ASN A 1 180 ? -0.588 6.312 12.931 1.00 97.44 180 ASN A C 1
ATOM 1444 O O . ASN A 1 180 ? -0.618 7.451 13.400 1.00 97.44 180 ASN A O 1
ATOM 1448 N N . GLY A 1 181 ? 0.347 5.923 12.061 1.00 96.62 181 GLY A N 1
ATOM 1449 C CA . GLY A 1 181 ? 1.395 6.804 11.547 1.00 96.62 181 GLY A CA 1
ATOM 1450 C C . GLY A 1 181 ? 0.894 7.888 10.585 1.00 96.62 181 GLY A C 1
ATOM 1451 O O . GLY A 1 181 ? 1.451 8.983 10.577 1.00 96.62 181 GLY A O 1
ATOM 1452 N N . CYS A 1 182 ? -0.161 7.624 9.805 1.00 95.88 182 CYS A N 1
ATOM 1453 C CA . CYS A 1 182 ? -0.621 8.517 8.733 1.00 95.88 182 CYS A CA 1
ATOM 1454 C C . CYS A 1 182 ? -2.005 9.166 8.954 1.00 95.88 182 CYS A C 1
ATOM 1456 O O . CYS A 1 182 ? -2.442 9.957 8.117 1.00 95.88 182 CYS A O 1
ATOM 1458 N N . ALA A 1 183 ? -2.666 8.921 10.093 1.00 95.00 183 ALA A N 1
ATOM 1459 C CA . ALA A 1 183 ? -4.018 9.415 10.407 1.00 95.00 183 ALA A CA 1
ATOM 1460 C C . ALA A 1 183 ? -4.205 10.940 10.363 1.00 95.00 183 ALA A C 1
ATOM 1462 O O . ALA A 1 183 ? -5.323 11.425 10.218 1.00 95.00 183 ALA A O 1
ATOM 1463 N N . LYS A 1 184 ? -3.127 11.717 10.509 1.00 93.38 184 LYS A N 1
ATOM 1464 C CA . LYS A 1 184 ? -3.181 13.188 10.416 1.00 93.38 184 LYS A CA 1
ATOM 1465 C C . LYS A 1 184 ? -3.126 13.697 8.976 1.00 93.38 184 LYS A C 1
ATOM 1467 O O . LYS A 1 184 ? -3.448 14.857 8.729 1.00 93.38 184 LYS A O 1
ATOM 1472 N N . THR A 1 185 ? -2.709 12.840 8.053 1.00 94.00 185 THR A N 1
ATOM 1473 C CA . THR A 1 185 ? -2.313 13.218 6.694 1.00 94.00 185 THR A CA 1
ATOM 1474 C C . THR A 1 185 ? -3.284 12.675 5.663 1.00 94.00 185 THR A C 1
ATOM 1476 O O . THR A 1 185 ? -3.466 13.313 4.633 1.00 94.00 185 THR A O 1
ATOM 1479 N N . PHE A 1 186 ? -3.958 11.562 5.950 1.00 94.81 186 PHE A N 1
ATOM 1480 C CA . PHE A 1 186 ? -4.935 10.939 5.061 1.00 94.81 186 PHE A CA 1
ATOM 1481 C C . PHE A 1 186 ? -6.266 10.700 5.764 1.00 94.81 186 PHE A C 1
ATOM 1483 O O . PHE A 1 186 ? -6.307 10.463 6.971 1.00 94.81 186 PHE A O 1
ATOM 1490 N N . ASN A 1 187 ? -7.349 10.736 4.990 1.00 94.88 187 ASN A N 1
ATOM 1491 C CA . ASN A 1 187 ? -8.614 10.154 5.413 1.00 94.88 187 ASN A CA 1
ATOM 1492 C C . ASN A 1 187 ? -8.480 8.625 5.381 1.00 94.88 187 ASN A C 1
ATOM 1494 O O . ASN A 1 187 ? -7.913 8.083 4.433 1.00 94.88 187 ASN A O 1
ATOM 1498 N N . LEU A 1 188 ? -8.959 7.939 6.416 1.00 96.50 188 LEU A N 1
ATOM 1499 C CA . LEU A 1 188 ? -8.866 6.484 6.556 1.00 96.50 188 LEU A CA 1
ATOM 1500 C C . LEU A 1 188 ? -10.221 5.927 6.977 1.00 96.50 188 LEU A C 1
ATOM 1502 O O . LEU A 1 188 ? -10.935 6.560 7.760 1.00 96.50 188 LEU A O 1
ATOM 1506 N N . ARG A 1 189 ? -10.545 4.727 6.499 1.00 96.81 189 ARG A N 1
ATOM 1507 C CA . ARG A 1 189 ? -11.699 3.959 6.973 1.00 96.81 189 ARG A CA 1
ATOM 1508 C C . ARG A 1 189 ? -11.316 2.511 7.217 1.00 96.81 189 ARG A C 1
ATOM 1510 O O . ARG A 1 189 ? -10.481 1.962 6.505 1.00 96.81 189 ARG A O 1
ATOM 1517 N N . TYR A 1 190 ? -11.895 1.908 8.243 1.00 98.12 190 TYR A N 1
ATOM 1518 C CA . TYR A 1 190 ? -11.739 0.480 8.517 1.00 98.12 190 TYR A CA 1
ATOM 1519 C C . TYR A 1 190 ? -12.465 -0.336 7.444 1.00 98.12 190 TYR A C 1
ATOM 1521 O O . TYR A 1 190 ? -13.574 0.031 7.069 1.00 98.12 190 TYR A O 1
ATOM 1529 N N . ILE A 1 191 ? -11.873 -1.426 6.956 1.00 97.75 191 ILE A N 1
ATOM 1530 C CA . ILE A 1 191 ? -12.494 -2.241 5.895 1.00 97.75 191 ILE A CA 1
ATOM 1531 C C . ILE A 1 191 ? -12.542 -3.735 6.210 1.00 97.75 191 ILE A C 1
ATOM 1533 O O . ILE A 1 191 ? -13.428 -4.432 5.718 1.00 97.75 191 ILE A O 1
ATOM 1537 N N . ASP A 1 192 ? -11.596 -4.240 7.003 1.00 97.38 192 ASP A N 1
ATOM 1538 C CA . ASP A 1 192 ? -11.497 -5.660 7.323 1.00 97.38 192 ASP A CA 1
ATOM 1539 C C . ASP A 1 192 ? -10.591 -5.894 8.543 1.00 97.38 192 ASP A C 1
ATOM 1541 O O . ASP A 1 192 ? -9.879 -5.003 8.997 1.00 97.38 192 ASP A O 1
ATOM 1545 N N . THR A 1 193 ? -10.581 -7.117 9.055 1.00 96.94 193 THR A N 1
ATOM 1546 C CA . THR A 1 193 ? -9.677 -7.618 10.074 1.00 96.94 193 THR A CA 1
ATOM 1547 C C . THR A 1 193 ? -9.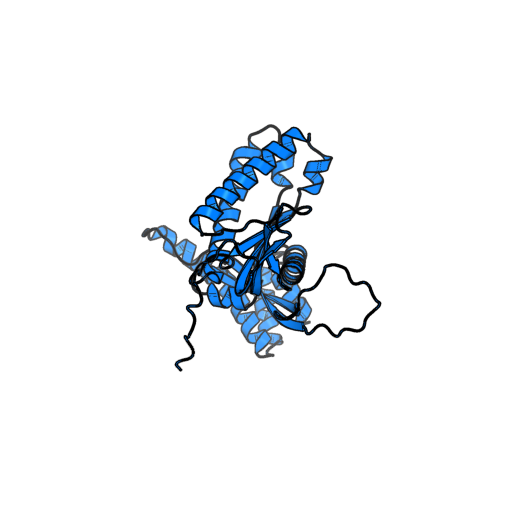098 -8.950 9.611 1.00 96.94 193 THR A C 1
ATOM 1549 O O . THR A 1 193 ? -9.840 -9.840 9.208 1.00 96.94 193 THR A O 1
ATOM 1552 N N . GLN A 1 194 ? -7.778 -9.100 9.695 1.00 95.81 194 GLN A N 1
ATOM 1553 C CA . GLN A 1 194 ? -7.064 -10.300 9.256 1.00 95.81 194 GLN A CA 1
ATOM 1554 C C . GLN A 1 194 ? -6.075 -10.777 10.321 1.00 95.81 194 GLN A C 1
ATOM 1556 O O . GLN A 1 194 ? -5.594 -9.986 11.129 1.00 95.81 194 GLN A O 1
ATOM 1561 N N . ASN A 1 195 ? -5.751 -12.069 10.306 1.00 94.62 195 ASN A N 1
ATOM 1562 C CA . ASN A 1 195 ? -4.775 -12.668 11.218 1.00 94.62 195 ASN A CA 1
ATOM 1563 C C . ASN A 1 195 ? -3.377 -12.632 10.589 1.00 94.62 195 ASN A C 1
ATOM 1565 O O . ASN A 1 195 ? -3.007 -13.534 9.838 1.00 94.62 195 ASN A O 1
ATOM 1569 N N . LEU A 1 196 ? -2.613 -11.577 10.870 1.00 93.69 196 LEU A N 1
ATOM 1570 C CA . LEU A 1 196 ? -1.268 -11.396 10.323 1.00 93.69 196 LEU A CA 1
ATOM 1571 C C . LEU A 1 196 ? -0.239 -12.196 11.119 1.00 93.69 196 LEU A C 1
ATOM 1573 O O . LEU A 1 196 ? -0.371 -12.377 12.328 1.00 93.69 196 LEU A O 1
ATOM 1577 N N . VAL A 1 197 ? 0.806 -12.664 10.438 1.00 92.69 197 VAL A N 1
ATOM 1578 C CA . VAL A 1 197 ? 1.910 -13.391 11.070 1.00 92.69 197 VAL A CA 1
ATOM 1579 C C . VAL A 1 197 ? 2.773 -12.422 11.868 1.00 92.69 197 VAL A C 1
ATOM 1581 O O . VAL A 1 197 ? 3.164 -11.374 11.351 1.00 92.69 197 VAL A O 1
ATOM 1584 N N . ASP A 1 198 ? 3.100 -12.812 13.097 1.00 89.56 198 ASP A N 1
ATOM 1585 C CA . ASP A 1 198 ? 3.892 -12.011 14.028 1.00 89.56 198 ASP A CA 1
ATOM 1586 C C . ASP A 1 198 ? 5.302 -11.681 13.488 1.00 89.56 198 ASP A C 1
ATOM 1588 O O . ASP A 1 198 ? 5.898 -12.432 12.706 1.00 89.56 198 ASP A O 1
ATOM 1592 N N . ASP A 1 199 ? 5.846 -10.545 13.919 1.00 87.62 199 ASP A N 1
ATOM 1593 C CA . ASP A 1 199 ? 7.056 -9.909 13.377 1.00 87.62 199 ASP A CA 1
ATOM 1594 C C . ASP A 1 199 ? 8.314 -10.770 13.566 1.00 87.62 199 ASP A C 1
ATOM 1596 O O . ASP A 1 199 ? 9.275 -10.697 12.796 1.00 87.62 199 ASP A O 1
ATOM 1600 N N . MET A 1 200 ? 8.306 -11.616 14.598 1.00 75.88 200 MET A N 1
ATOM 1601 C CA . MET A 1 200 ? 9.432 -12.469 14.980 1.00 75.88 200 MET A CA 1
ATOM 1602 C C . MET A 1 200 ? 9.630 -13.675 14.049 1.00 75.88 200 MET A C 1
ATOM 1604 O O . MET A 1 200 ? 10.641 -14.372 14.165 1.00 75.88 200 MET A O 1
ATOM 1608 N N . PHE A 1 201 ? 8.698 -13.932 13.127 1.00 82.38 201 PHE A N 1
ATOM 1609 C CA . PHE A 1 201 ? 8.740 -15.087 12.236 1.00 82.38 201 PHE A CA 1
ATOM 1610 C C . PHE A 1 201 ? 9.126 -14.682 10.816 1.00 82.38 201 PHE A C 1
ATOM 1612 O O . PHE A 1 201 ? 8.572 -13.761 10.223 1.00 82.38 201 PHE A O 1
ATOM 1619 N N . ILE A 1 202 ? 10.066 -15.420 10.230 1.00 78.31 202 ILE A N 1
ATOM 1620 C CA . ILE A 1 202 ? 10.395 -15.321 8.808 1.00 78.31 202 ILE A CA 1
ATOM 1621 C C . ILE A 1 202 ? 9.621 -16.441 8.124 1.00 78.31 202 ILE A C 1
ATOM 1623 O O . ILE A 1 202 ? 9.986 -17.608 8.253 1.00 78.31 202 ILE A O 1
ATOM 1627 N N . ASN A 1 203 ? 8.526 -16.111 7.441 1.00 66.19 203 ASN A N 1
ATOM 1628 C CA . ASN A 1 203 ? 7.754 -17.132 6.743 1.00 66.19 203 ASN A CA 1
ATOM 1629 C C . ASN A 1 203 ? 8.313 -17.335 5.328 1.00 66.19 203 ASN A C 1
ATOM 1631 O O . ASN A 1 203 ? 8.291 -16.419 4.503 1.00 66.19 203 ASN A O 1
ATOM 1635 N N . SER A 1 204 ? 8.810 -18.537 5.037 1.00 55.03 204 SER A N 1
ATOM 1636 C CA . SER A 1 204 ? 9.097 -18.961 3.669 1.00 55.03 204 SER A CA 1
ATOM 1637 C C . SER A 1 204 ? 7.773 -19.311 2.995 1.00 55.03 204 SER A C 1
ATOM 1639 O O . SER A 1 204 ? 7.057 -20.201 3.447 1.00 55.03 204 SER A O 1
ATOM 1641 N N . PHE A 1 205 ? 7.440 -18.599 1.919 1.00 47.81 205 PHE A N 1
ATOM 1642 C CA . PHE A 1 205 ? 6.303 -18.910 1.053 1.00 47.81 205 PHE A CA 1
ATOM 1643 C C . PHE A 1 205 ? 6.313 -20.420 0.720 1.00 47.81 205 PHE A C 1
ATOM 1645 O O . PHE A 1 205 ? 7.235 -20.890 0.059 1.00 47.81 205 PHE A O 1
ATOM 1652 N N . GLY A 1 206 ? 5.318 -21.182 1.195 1.00 47.12 206 GLY A N 1
ATOM 1653 C CA . GLY A 1 206 ? 5.056 -22.541 0.703 1.00 47.12 206 GLY A CA 1
ATOM 1654 C C . GLY A 1 206 ? 5.477 -23.753 1.549 1.00 47.12 206 GLY A C 1
ATOM 1655 O O . GLY A 1 206 ? 5.668 -24.811 0.957 1.00 47.12 206 GLY A O 1
ATOM 1656 N N . SER A 1 207 ? 5.561 -23.700 2.888 1.00 41.25 207 SER A N 1
ATOM 1657 C CA . SER A 1 207 ? 5.554 -24.964 3.659 1.00 41.25 207 SER A CA 1
ATOM 1658 C C . SER A 1 207 ? 4.137 -25.531 3.764 1.00 41.25 207 SER A C 1
ATOM 1660 O O . SER A 1 207 ? 3.354 -25.234 4.664 1.00 41.25 207 SER A O 1
ATOM 1662 N N . VAL A 1 208 ? 3.838 -26.339 2.759 1.00 40.16 208 VAL A N 1
ATOM 1663 C CA . VAL A 1 208 ? 2.730 -27.274 2.629 1.00 40.16 208 VAL A CA 1
ATOM 1664 C C . VAL A 1 208 ? 2.692 -28.212 3.850 1.00 40.16 208 VAL A C 1
ATOM 1666 O O . VAL A 1 208 ? 3.635 -28.949 4.103 1.00 40.16 208 VAL A O 1
ATOM 1669 N N . ALA A 1 209 ? 1.589 -28.203 4.597 1.00 43.12 209 ALA A N 1
ATOM 1670 C CA . ALA A 1 209 ? 0.932 -29.385 5.172 1.00 43.12 209 ALA A CA 1
ATOM 1671 C C . ALA A 1 209 ? 1.692 -30.430 6.040 1.00 43.12 209 ALA A C 1
ATOM 1673 O O . ALA A 1 209 ? 1.074 -31.450 6.336 1.00 43.12 209 ALA A O 1
ATOM 1674 N N . SER A 1 210 ? 2.944 -30.260 6.493 1.00 39.91 210 SER A N 1
ATOM 1675 C CA . SER A 1 210 ? 3.629 -31.372 7.202 1.00 39.91 210 SER A CA 1
ATOM 1676 C C . SER A 1 210 ? 4.418 -31.062 8.475 1.00 39.91 210 SER A C 1
ATOM 1678 O O . SER A 1 210 ? 5.003 -31.983 9.041 1.00 39.91 210 SER A O 1
ATOM 1680 N N . VAL A 1 211 ? 4.403 -29.836 9.001 1.00 45.47 211 VAL A N 1
ATOM 1681 C CA . VAL A 1 211 ? 4.832 -29.588 10.388 1.00 45.47 211 VAL A CA 1
ATOM 1682 C C . VAL A 1 211 ? 3.833 -28.640 11.028 1.00 45.47 211 VAL A C 1
ATOM 1684 O O . VAL A 1 211 ? 3.638 -27.522 10.568 1.00 45.47 211 VAL A O 1
ATOM 1687 N N . SER A 1 212 ? 3.176 -29.112 12.081 1.00 46.28 212 SER A N 1
ATOM 1688 C CA . SER A 1 212 ? 2.237 -28.386 12.934 1.00 46.28 212 SER A CA 1
ATOM 1689 C C . SER A 1 212 ? 2.943 -27.303 13.761 1.00 46.28 212 SER A C 1
ATOM 1691 O O . SER A 1 212 ? 2.924 -27.333 14.992 1.00 46.28 212 SER A O 1
ATOM 1693 N N . CYS A 1 213 ? 3.640 -26.371 13.118 1.00 54.28 213 CYS A N 1
ATOM 1694 C CA . CYS A 1 213 ? 4.073 -25.158 13.786 1.00 54.28 213 CYS A CA 1
ATOM 1695 C C . CYS A 1 213 ? 2.873 -24.211 13.819 1.00 54.28 213 CYS A C 1
ATOM 1697 O O . CYS A 1 213 ? 2.477 -23.659 12.797 1.00 54.28 213 CYS A O 1
ATOM 1699 N N . ASN A 1 214 ? 2.280 -24.046 15.004 1.00 70.50 214 ASN A N 1
ATOM 1700 C CA . ASN A 1 214 ? 1.343 -22.963 15.288 1.00 70.50 214 ASN A CA 1
ATOM 1701 C C . ASN A 1 214 ? 2.101 -21.641 15.123 1.00 70.50 214 ASN A C 1
ATOM 1703 O O . ASN A 1 214 ? 2.686 -21.144 16.084 1.00 70.50 214 ASN A O 1
ATOM 1707 N N . ILE A 1 215 ? 2.175 -21.127 13.894 1.00 79.69 215 ILE A N 1
ATOM 1708 C CA . ILE A 1 215 ? 2.774 -19.824 13.616 1.00 79.69 215 ILE A CA 1
ATOM 1709 C C . ILE A 1 215 ? 1.915 -18.798 14.360 1.00 79.69 215 ILE A C 1
ATOM 1711 O O . ILE A 1 215 ? 0.714 -18.727 14.089 1.00 79.69 215 ILE A O 1
ATOM 1715 N N . PRO A 1 216 ? 2.482 -18.033 15.308 1.00 85.62 216 PRO A N 1
ATOM 1716 C CA . PRO A 1 216 ? 1.739 -17.008 16.014 1.00 85.62 216 PRO A CA 1
ATOM 1717 C C . PRO A 1 216 ? 1.187 -15.991 15.024 1.00 85.62 216 PRO A C 1
ATOM 1719 O O . PRO A 1 216 ? 1.913 -15.436 14.194 1.00 85.62 216 PRO A O 1
ATOM 1722 N N . GLN A 1 217 ? -0.117 -15.778 15.118 1.00 89.69 217 GLN A N 1
ATOM 1723 C CA . GLN A 1 217 ? -0.827 -14.770 14.357 1.00 89.69 217 GLN A CA 1
ATOM 1724 C C . GLN A 1 217 ? -1.497 -13.807 15.325 1.00 89.69 217 GLN A C 1
ATOM 1726 O O . GLN A 1 217 ? -1.980 -14.214 16.384 1.00 89.69 217 GLN A O 1
ATOM 1731 N N . SER A 1 218 ? -1.528 -12.535 14.952 1.00 90.75 218 SER A N 1
ATOM 1732 C CA . SER A 1 218 ? -2.269 -11.506 15.664 1.00 90.75 218 SER A CA 1
ATOM 1733 C C . SER A 1 218 ? -3.377 -10.966 14.773 1.00 90.75 218 SER A C 1
ATOM 1735 O O . SER A 1 218 ? -3.210 -10.783 13.566 1.00 90.75 218 SER A O 1
ATOM 1737 N N . GLN A 1 219 ? -4.537 -10.744 15.378 1.00 94.44 219 GLN A N 1
ATOM 1738 C CA . GLN A 1 219 ? -5.655 -10.117 14.701 1.00 94.44 219 GLN A CA 1
ATOM 1739 C C . GLN A 1 219 ? -5.333 -8.630 14.509 1.00 94.44 219 GLN A C 1
ATOM 1741 O O . GLN A 1 219 ? -5.089 -7.918 15.481 1.00 94.44 219 GLN A O 1
ATOM 1746 N N . VAL A 1 220 ? -5.312 -8.168 13.261 1.00 96.12 220 VAL A N 1
ATOM 1747 C CA . VAL A 1 220 ? -4.955 -6.794 12.894 1.00 96.12 220 VAL A CA 1
ATOM 1748 C C . VAL A 1 220 ? -6.059 -6.185 12.044 1.00 96.12 220 VAL A C 1
ATOM 1750 O O . VAL A 1 220 ? -6.522 -6.778 11.066 1.00 96.12 220 VAL A O 1
ATOM 1753 N N . HIS A 1 221 ? -6.455 -4.966 12.401 1.00 97.69 221 HIS A N 1
ATOM 1754 C CA . HIS A 1 221 ? -7.395 -4.175 11.620 1.00 97.69 221 HIS A CA 1
ATOM 1755 C C . HIS A 1 221 ? -6.726 -3.609 10.360 1.00 97.69 221 HIS A C 1
ATOM 1757 O O . HIS A 1 221 ? -5.624 -3.050 10.407 1.00 97.69 221 HIS A O 1
ATOM 1763 N N . ILE A 1 222 ? -7.421 -3.740 9.235 1.00 98.31 222 ILE A N 1
ATOM 1764 C CA . ILE A 1 222 ? -7.023 -3.242 7.922 1.00 98.31 222 ILE A CA 1
ATOM 1765 C C . ILE A 1 222 ? -7.856 -2.011 7.593 1.00 98.31 222 ILE A C 1
ATOM 1767 O O . ILE A 1 222 ? -9.074 -1.974 7.793 1.00 98.31 222 ILE A O 1
ATOM 1771 N N . TYR A 1 223 ? -7.178 -1.006 7.054 1.00 98.56 223 TYR A N 1
ATOM 1772 C CA . TYR A 1 223 ? -7.764 0.274 6.699 1.00 98.56 223 TYR A CA 1
ATOM 1773 C C . TYR A 1 223 ? -7.541 0.575 5.222 1.00 98.56 223 TYR A C 1
ATOM 1775 O O . TYR A 1 223 ? -6.493 0.254 4.666 1.00 98.56 223 TYR A O 1
ATOM 1783 N N . GLU A 1 224 ? -8.510 1.235 4.601 1.00 98.25 224 GLU A N 1
ATOM 1784 C CA . GLU A 1 224 ? -8.335 1.880 3.305 1.00 98.25 224 GLU A CA 1
ATOM 1785 C C . GLU A 1 224 ? -7.755 3.283 3.499 1.00 98.25 224 GLU A C 1
ATOM 1787 O O . GLU A 1 224 ? -8.177 4.025 4.393 1.00 98.25 224 GLU A O 1
ATOM 1792 N N . ILE A 1 225 ? -6.797 3.650 2.646 1.00 97.56 225 ILE A N 1
ATOM 1793 C CA . ILE A 1 225 ? -6.229 5.000 2.593 1.00 97.56 225 ILE A CA 1
ATOM 1794 C C . ILE A 1 225 ? -6.955 5.799 1.508 1.00 97.56 225 ILE A C 1
ATOM 1796 O O . ILE A 1 225 ? -6.927 5.433 0.335 1.00 97.56 225 ILE A O 1
ATOM 1800 N N . GLY A 1 226 ? -7.573 6.909 1.907 1.00 94.69 226 GLY A N 1
ATOM 1801 C CA . GLY A 1 226 ? -8.302 7.824 1.034 1.00 94.69 226 GLY A CA 1
ATOM 1802 C C . GLY A 1 226 ? -7.503 9.066 0.643 1.00 94.69 226 GLY A C 1
ATOM 1803 O O . GLY A 1 226 ? -6.279 9.050 0.500 1.00 94.69 226 GLY A O 1
ATOM 1804 N N . ALA A 1 227 ? -8.217 10.178 0.458 1.00 91.75 227 ALA A N 1
ATOM 1805 C CA . ALA A 1 227 ? -7.624 11.454 0.071 1.00 91.75 227 ALA A CA 1
ATOM 1806 C C . ALA A 1 227 ? -6.707 12.044 1.159 1.00 91.75 227 ALA A C 1
ATOM 1808 O O . ALA A 1 227 ? -6.937 11.879 2.362 1.00 91.75 227 ALA A O 1
ATOM 1809 N N . LYS A 1 228 ? -5.683 12.790 0.726 1.00 91.44 228 LYS A N 1
ATOM 1810 C CA . LYS A 1 228 ? -4.819 13.584 1.609 1.00 91.44 228 LYS A CA 1
ATOM 1811 C C . LYS A 1 228 ? -5.623 14.725 2.257 1.00 91.44 228 LYS A C 1
ATOM 1813 O O . LYS A 1 228 ? -6.411 15.386 1.588 1.00 91.44 228 LYS A O 1
ATOM 1818 N N . LEU A 1 229 ? -5.407 14.960 3.552 1.00 87.62 229 LEU A N 1
ATOM 1819 C CA . LEU A 1 229 ? -6.084 15.983 4.362 1.00 87.62 229 LEU A CA 1
ATOM 1820 C C . LEU A 1 229 ? -5.424 17.368 4.292 1.00 87.62 229 LEU A C 1
ATOM 1822 O O . LEU A 1 229 ? -6.064 18.357 4.638 1.00 87.62 229 LEU A O 1
ATOM 1826 N N . GLN A 1 230 ? -4.143 17.442 3.918 1.00 75.75 230 GLN A N 1
ATOM 1827 C CA . GLN A 1 230 ? -3.377 18.692 3.865 1.00 75.75 230 GLN A CA 1
ATOM 1828 C C . GLN A 1 230 ? -3.224 19.206 2.430 1.00 75.75 230 GLN A C 1
ATOM 1830 O O . GLN A 1 230 ? -2.811 18.454 1.543 1.00 75.75 230 GLN A O 1
ATOM 1835 N N . VAL A 1 231 ? -3.489 20.502 2.247 1.00 62.81 231 VAL A N 1
ATOM 1836 C CA . VAL A 1 231 ? -3.281 21.271 1.005 1.00 62.81 231 VAL A CA 1
ATOM 1837 C C . VAL A 1 231 ? -2.022 22.092 1.142 1.00 62.81 231 VAL A C 1
ATOM 1839 O O . VAL A 1 231 ? -1.774 22.661 2.200 1.00 62.81 231 VAL A O 1
ATOM 1842 N N . GLU A 1 232 ? -1.282 22.214 0.050 1.00 60.53 232 GLU A N 1
ATOM 1843 C CA . GLU A 1 232 ? -0.172 23.161 -0.056 1.00 60.53 232 GLU A CA 1
ATOM 1844 C C . GLU A 1 232 ? -0.615 24.545 -0.576 1.00 60.53 232 GLU A C 1
ATOM 1846 O O . GLU A 1 232 ? 0.217 25.441 -0.642 1.00 60.53 232 GLU A O 1
ATOM 1851 N N . ASN A 1 233 ? -1.903 24.755 -0.902 1.00 58.41 233 ASN A N 1
ATOM 1852 C CA . ASN A 1 233 ? -2.382 25.977 -1.562 1.00 58.41 233 ASN A CA 1
ATOM 1853 C C . ASN A 1 233 ? -3.505 26.694 -0.786 1.00 58.41 233 ASN A C 1
ATOM 1855 O O . ASN A 1 233 ? -4.582 26.131 -0.575 1.00 58.41 233 ASN A O 1
ATOM 1859 N N . ASP A 1 234 ? -3.251 27.962 -0.451 1.00 52.81 234 ASP A N 1
ATOM 1860 C CA . ASP A 1 234 ? -4.140 28.912 0.236 1.00 52.81 234 ASP A CA 1
ATOM 1861 C C . ASP A 1 234 ? -5.183 29.538 -0.718 1.00 52.81 234 ASP A C 1
ATOM 1863 O O . ASP A 1 234 ? -5.185 30.744 -0.965 1.00 52.81 234 ASP A O 1
ATOM 1867 N N . GLU A 1 235 ? -6.090 28.740 -1.283 1.00 65.31 235 GLU A N 1
ATOM 1868 C CA . GLU A 1 235 ? -7.211 29.271 -2.073 1.00 65.31 235 GLU A CA 1
ATOM 1869 C C . GLU A 1 235 ? -8.559 28.759 -1.546 1.00 65.31 235 GLU A C 1
ATOM 1871 O O . GLU A 1 235 ? -8.849 27.564 -1.549 1.00 65.31 235 GLU A O 1
ATOM 1876 N N . TRP A 1 236 ? -9.425 29.686 -1.125 1.00 62.81 236 TRP A N 1
ATOM 1877 C CA . TRP A 1 236 ? -10.677 29.407 -0.402 1.00 62.81 236 TRP A CA 1
ATOM 1878 C C . TRP A 1 236 ? -11.671 28.516 -1.168 1.00 62.81 236 TRP A C 1
ATOM 1880 O O . TRP A 1 236 ? -12.437 27.770 -0.562 1.00 62.81 236 TRP A O 1
ATOM 1890 N N . MET A 1 237 ? -11.650 28.543 -2.504 1.00 62.16 237 MET A N 1
ATOM 1891 C CA . MET A 1 237 ? -12.454 27.639 -3.343 1.00 62.16 237 MET A CA 1
ATOM 1892 C C . MET A 1 237 ? -12.085 26.163 -3.124 1.00 62.16 237 MET A C 1
ATOM 1894 O O . MET A 1 237 ? -12.956 25.292 -3.164 1.00 62.16 237 MET A O 1
ATOM 1898 N N . TYR A 1 238 ? -10.815 25.870 -2.832 1.00 64.38 238 TYR A N 1
ATOM 1899 C CA . TYR A 1 238 ? -10.381 24.513 -2.521 1.00 64.38 238 TYR A CA 1
ATOM 1900 C C . TYR A 1 238 ? -10.850 24.074 -1.131 1.00 64.38 238 TYR A C 1
ATOM 1902 O O . TYR A 1 238 ? -11.154 22.896 -0.960 1.00 64.38 238 TYR A O 1
ATOM 1910 N N . GLU A 1 239 ? -11.027 24.986 -0.169 1.00 66.31 239 GLU A N 1
ATOM 1911 C CA . GLU A 1 239 ? -11.460 24.637 1.193 1.00 66.31 239 GLU A CA 1
ATOM 1912 C C . GLU A 1 239 ? -12.844 23.968 1.245 1.00 66.31 239 GLU A C 1
ATOM 1914 O O . GLU A 1 239 ? -13.043 23.032 2.022 1.00 66.31 239 GLU A O 1
ATOM 1919 N N . LEU A 1 240 ? -13.803 24.400 0.415 1.00 66.62 240 LEU A N 1
ATOM 1920 C CA . LEU A 1 240 ? -15.149 23.807 0.362 1.00 66.62 240 LEU A CA 1
ATOM 1921 C C . LEU A 1 240 ? -15.121 22.377 -0.189 1.00 66.62 240 LEU A C 1
ATOM 1923 O O . LEU A 1 240 ? -15.585 21.456 0.484 1.00 66.62 240 LEU A O 1
ATOM 1927 N N . SER A 1 241 ? -14.474 22.177 -1.343 1.00 66.31 241 SER A N 1
ATOM 1928 C CA . SER A 1 241 ? -14.277 20.840 -1.935 1.00 66.31 241 SER A CA 1
ATOM 1929 C C . SER A 1 241 ? -13.533 19.885 -0.992 1.00 66.31 241 SER A C 1
ATOM 1931 O O . SER A 1 241 ? -13.674 18.664 -1.052 1.00 66.31 241 SER A O 1
ATOM 1933 N N . GLN A 1 242 ? -12.737 20.438 -0.080 1.00 67.31 242 GLN A N 1
ATOM 1934 C CA . GLN A 1 242 ? -11.976 19.665 0.883 1.00 67.31 242 GLN A CA 1
ATOM 1935 C C . GLN A 1 242 ? -12.703 19.365 2.171 1.00 67.31 242 GLN A C 1
ATOM 1937 O O . GLN A 1 242 ? -12.494 18.291 2.728 1.00 67.31 242 GLN A O 1
ATOM 1942 N N . LYS A 1 243 ? -13.587 20.251 2.631 1.00 71.25 243 LYS A N 1
ATOM 1943 C CA . LYS A 1 243 ? -14.539 19.884 3.680 1.00 71.25 243 LYS A CA 1
ATOM 1944 C C . LYS A 1 243 ? -15.371 18.687 3.235 1.00 71.25 243 LYS A C 1
ATOM 1946 O O . LYS A 1 243 ? -15.561 17.774 4.028 1.00 71.25 243 LYS A O 1
ATOM 1951 N N . GLU A 1 244 ? -15.778 18.642 1.969 1.00 73.38 244 GLU A N 1
ATOM 1952 C CA . GLU A 1 244 ? -16.484 17.487 1.405 1.00 73.38 244 GLU A CA 1
ATOM 1953 C C . GLU A 1 244 ? -15.613 16.220 1.407 1.00 73.38 244 GLU A C 1
ATOM 1955 O O . GLU A 1 244 ? -16.022 15.215 1.983 1.00 73.38 244 GLU A O 1
ATOM 1960 N N . LYS A 1 245 ? -14.376 16.270 0.884 1.00 72.94 245 LYS A N 1
ATOM 1961 C CA . LYS A 1 245 ? -13.443 15.117 0.904 1.00 72.94 245 LYS A CA 1
ATOM 1962 C C . LYS A 1 245 ? -13.076 14.642 2.312 1.00 72.94 245 LYS A C 1
ATOM 1964 O O . LYS A 1 245 ? -12.945 13.447 2.568 1.00 72.94 245 LYS A O 1
ATOM 1969 N N . LYS A 1 246 ? -12.909 15.573 3.250 1.00 75.62 246 LYS A N 1
ATOM 1970 C CA . LYS A 1 246 ? -12.620 15.268 4.655 1.00 75.62 246 LYS A CA 1
ATOM 1971 C C . LYS A 1 246 ? -13.807 14.592 5.334 1.00 75.62 246 LYS A C 1
ATOM 1973 O O . LYS A 1 246 ? -13.607 13.733 6.183 1.00 75.62 246 LYS A O 1
ATOM 1978 N N . ASN A 1 247 ? -15.023 14.957 4.936 1.00 83.44 247 ASN A N 1
ATOM 1979 C CA . ASN A 1 247 ? -16.247 14.402 5.499 1.00 83.44 247 ASN A CA 1
ATOM 1980 C C . ASN A 1 247 ? -16.746 13.152 4.769 1.00 83.44 247 ASN A C 1
ATOM 1982 O O . ASN A 1 247 ? -17.713 12.540 5.218 1.00 83.44 247 ASN A O 1
ATOM 1986 N N . GLU A 1 248 ? -16.069 12.752 3.691 1.00 87.25 248 GLU A N 1
ATOM 1987 C CA . GLU A 1 248 ? -16.479 11.674 2.794 1.00 87.25 248 GLU A CA 1
ATOM 1988 C C . GLU A 1 248 ? -16.771 10.352 3.516 1.00 87.25 248 GLU A C 1
ATOM 1990 O O . GLU A 1 248 ? -17.665 9.614 3.106 1.00 87.25 248 GLU A O 1
ATOM 1995 N N . TRP A 1 249 ? -16.027 10.052 4.582 1.00 94.00 249 TRP A N 1
ATOM 1996 C CA . TRP A 1 249 ? -16.144 8.810 5.351 1.00 94.00 249 TRP A CA 1
ATOM 1997 C C . TRP A 1 249 ? -16.616 9.031 6.787 1.00 94.00 249 TRP A C 1
ATOM 1999 O O . TRP A 1 249 ? -16.574 8.101 7.581 1.00 94.00 249 TRP A O 1
ATOM 2009 N N . ASN A 1 250 ? -17.089 10.227 7.152 1.00 92.88 250 ASN A N 1
ATOM 2010 C CA . ASN A 1 250 ? -17.500 10.493 8.534 1.00 92.88 250 ASN A CA 1
ATOM 2011 C C . ASN A 1 250 ? -18.671 9.607 8.970 1.00 92.88 250 ASN A C 1
ATOM 2013 O O . ASN A 1 250 ? -18.615 9.022 10.046 1.00 92.88 250 ASN A O 1
ATOM 2017 N N . GLU A 1 251 ? -19.712 9.481 8.140 1.00 94.06 251 GLU A N 1
ATOM 2018 C CA . GLU A 1 251 ? -20.860 8.619 8.457 1.00 94.06 251 GLU A CA 1
ATOM 2019 C C . GLU A 1 251 ? -20.436 7.147 8.574 1.00 94.06 251 GLU A C 1
ATOM 2021 O O . GLU A 1 251 ? -20.785 6.484 9.548 1.00 94.06 251 GLU A O 1
ATOM 2026 N N . TYR A 1 252 ? -19.600 6.672 7.646 1.00 96.44 252 TYR A N 1
ATOM 2027 C CA . TYR A 1 252 ? -19.032 5.323 7.669 1.00 96.44 252 TYR A CA 1
ATOM 2028 C C . TYR A 1 252 ? -18.180 5.066 8.922 1.00 96.44 252 TYR A C 1
ATOM 2030 O O . TYR A 1 252 ? -18.294 4.030 9.577 1.00 96.44 252 TYR A O 1
ATOM 2038 N N . ASN A 1 253 ? -17.316 6.013 9.284 1.00 96.56 253 ASN A N 1
ATOM 2039 C CA . ASN A 1 253 ? -16.446 5.896 10.448 1.00 96.56 253 ASN A CA 1
ATOM 2040 C C . ASN A 1 253 ? -17.257 5.940 11.748 1.00 96.56 253 ASN A C 1
ATOM 2042 O O . ASN A 1 253 ? -16.958 5.183 12.665 1.00 96.56 253 ASN A O 1
ATOM 2046 N N . ASN A 1 254 ? -18.326 6.739 11.813 1.00 96.69 254 ASN A N 1
ATOM 2047 C CA . ASN A 1 254 ? -19.261 6.719 12.940 1.00 96.69 254 ASN A CA 1
ATOM 2048 C C . ASN A 1 254 ? -19.978 5.364 13.057 1.00 96.69 254 ASN A C 1
ATOM 2050 O O . ASN A 1 254 ? -20.065 4.818 14.154 1.00 96.69 254 ASN A O 1
ATOM 2054 N N . ALA A 1 255 ? -20.428 4.786 11.939 1.00 96.88 255 ALA A N 1
ATOM 2055 C CA . ALA A 1 255 ? -21.004 3.439 11.914 1.00 96.88 255 ALA A CA 1
ATOM 2056 C C . ALA A 1 255 ? -20.001 2.382 12.403 1.00 96.88 255 ALA A C 1
ATOM 2058 O O . ALA A 1 255 ? -20.337 1.503 13.191 1.00 96.88 255 ALA A O 1
ATOM 2059 N N . THR A 1 256 ? -18.739 2.518 11.997 1.00 96.56 256 THR A N 1
ATOM 2060 C CA . THR A 1 256 ? -17.641 1.649 12.436 1.00 96.56 256 THR A CA 1
ATOM 2061 C C . THR A 1 256 ? -17.387 1.763 13.945 1.00 96.56 256 THR A C 1
ATOM 2063 O O . THR A 1 256 ? -17.149 0.753 14.602 1.00 96.56 256 THR A O 1
ATOM 2066 N N . LEU A 1 257 ? -17.462 2.968 14.524 1.00 97.00 257 LEU A N 1
ATOM 2067 C CA . LEU A 1 257 ? -17.351 3.149 15.977 1.00 97.00 257 LEU A CA 1
ATOM 2068 C C . LEU A 1 257 ? -18.478 2.413 16.712 1.00 97.00 257 LEU A C 1
ATOM 2070 O O . LEU A 1 257 ? -18.200 1.649 17.631 1.00 97.00 257 LEU A O 1
ATOM 2074 N N . LEU A 1 258 ? -19.725 2.562 16.256 1.00 97.44 258 LEU A N 1
ATOM 2075 C CA . LEU A 1 258 ? -20.876 1.845 16.822 1.00 97.44 258 LEU A CA 1
ATOM 2076 C C . LEU A 1 258 ? -20.742 0.323 16.679 1.00 97.44 258 LEU A C 1
ATOM 2078 O O . LEU A 1 258 ? -21.102 -0.417 17.595 1.00 97.44 258 LEU A O 1
ATOM 2082 N N . PHE A 1 259 ? -20.186 -0.146 15.560 1.00 97.00 259 PHE A N 1
ATOM 2083 C CA . PHE A 1 259 ? -19.877 -1.558 15.340 1.00 97.00 259 PHE A CA 1
ATOM 2084 C C . PHE A 1 259 ? -18.889 -2.089 16.390 1.00 97.00 259 PHE A C 1
ATOM 2086 O O . PHE A 1 259 ? -19.141 -3.133 16.994 1.00 97.00 259 PHE A O 1
ATOM 2093 N N . PHE A 1 260 ? -17.806 -1.356 16.668 1.00 96.12 260 PHE A N 1
ATOM 2094 C CA . PHE A 1 260 ? -16.850 -1.730 17.716 1.00 96.12 260 PHE A CA 1
ATOM 2095 C C . PHE A 1 260 ? -17.429 -1.612 19.134 1.00 96.12 260 PHE A C 1
ATOM 2097 O O . PHE A 1 260 ? -17.040 -2.373 20.016 1.00 96.12 260 PHE A O 1
ATOM 2104 N N . GLU A 1 261 ? -18.396 -0.718 19.351 1.00 97.12 261 GLU A N 1
ATOM 2105 C CA . GLU A 1 261 ? -19.165 -0.602 20.598 1.00 97.12 261 GLU A CA 1
ATOM 2106 C C . GLU A 1 261 ? -20.262 -1.673 20.746 1.00 97.12 261 GLU A C 1
ATOM 2108 O O . GLU A 1 261 ? -21.019 -1.638 21.715 1.00 97.12 261 GLU A O 1
ATOM 2113 N N . THR A 1 262 ? -20.370 -2.633 19.819 1.00 96.56 262 THR A N 1
ATOM 2114 C CA . THR A 1 262 ? -21.404 -3.692 19.784 1.00 96.56 262 THR A CA 1
ATOM 2115 C C . THR A 1 262 ? -22.843 -3.179 19.616 1.00 96.56 262 THR A C 1
ATOM 2117 O O . THR A 1 262 ? -23.812 -3.910 19.821 1.00 96.56 262 THR A O 1
ATOM 2120 N N . ARG A 1 263 ? -23.013 -1.925 19.179 1.00 97.12 263 ARG A N 1
ATOM 2121 C CA . ARG A 1 263 ? -24.311 -1.299 18.874 1.00 97.12 263 ARG A CA 1
ATOM 2122 C C . ARG A 1 263 ? -24.710 -1.589 17.428 1.00 97.12 263 ARG A C 1
ATOM 2124 O O . ARG A 1 263 ? -24.835 -0.690 16.599 1.00 97.12 263 ARG A O 1
ATOM 2131 N N . TYR A 1 264 ? -24.886 -2.875 17.131 1.00 96.56 264 TYR A N 1
ATOM 2132 C CA . TYR A 1 264 ? -25.030 -3.393 15.769 1.00 96.56 264 TYR A CA 1
ATOM 2133 C C . TYR A 1 264 ? -26.208 -2.801 14.991 1.00 96.56 264 TYR A C 1
ATOM 2135 O O . TYR A 1 264 ? -26.035 -2.436 13.834 1.00 96.56 264 TYR A O 1
ATOM 2143 N N . GLN A 1 265 ? -27.369 -2.629 15.626 1.00 96.50 265 GLN A N 1
ATOM 2144 C CA . GLN A 1 265 ? -28.556 -2.086 14.958 1.00 96.50 265 GLN A CA 1
ATOM 2145 C C . GLN A 1 265 ? -28.334 -0.651 14.457 1.00 96.50 265 GLN A C 1
ATOM 2147 O O . GLN A 1 265 ? -28.644 -0.328 13.314 1.00 96.50 265 GLN A O 1
ATOM 2152 N N . GLU A 1 266 ? -27.746 0.204 15.294 1.00 96.81 266 GLU A N 1
ATOM 2153 C CA . GLU A 1 266 ? -27.464 1.597 14.933 1.00 96.81 266 GLU A CA 1
ATOM 2154 C C . GLU A 1 266 ? -26.330 1.692 13.903 1.00 96.81 266 GLU A C 1
ATOM 2156 O O . GLU A 1 266 ? -26.376 2.520 12.992 1.00 96.81 266 GLU A O 1
ATOM 2161 N N . ALA A 1 267 ? -25.322 0.819 14.016 1.00 97.31 267 ALA A N 1
ATOM 2162 C CA . ALA A 1 267 ? -24.269 0.700 13.015 1.00 97.31 267 ALA A CA 1
ATOM 2163 C C . ALA A 1 267 ? -24.844 0.300 11.645 1.00 97.31 267 ALA A C 1
ATOM 2165 O O . ALA A 1 267 ? -24.493 0.913 10.636 1.00 97.31 267 ALA A O 1
ATOM 2166 N N . LEU A 1 268 ? -25.756 -0.678 11.611 1.00 96.88 268 LEU A N 1
ATOM 2167 C CA . LEU A 1 268 ? -26.412 -1.161 10.396 1.00 96.88 268 LEU A CA 1
ATOM 2168 C C . LEU A 1 268 ? -27.206 -0.052 9.702 1.00 96.88 268 LEU A C 1
ATOM 2170 O O . LEU A 1 268 ? -27.056 0.139 8.497 1.00 96.88 268 LEU A O 1
ATOM 2174 N N . GLU A 1 269 ? -27.995 0.720 10.453 1.00 96.69 269 GLU A N 1
ATOM 2175 C CA . GLU A 1 269 ? -28.757 1.853 9.913 1.00 96.69 269 GLU A CA 1
ATOM 2176 C C . GLU A 1 269 ? -27.841 2.890 9.246 1.00 96.69 269 GLU A C 1
ATOM 2178 O O . GLU A 1 269 ? -28.119 3.352 8.134 1.00 96.69 269 GLU A O 1
ATOM 2183 N N . LEU A 1 270 ? -26.711 3.222 9.881 1.00 96.75 270 LEU A N 1
ATOM 2184 C CA . LEU A 1 270 ? -25.737 4.148 9.304 1.00 96.75 270 LEU A CA 1
ATOM 2185 C C . LEU A 1 270 ? -25.017 3.563 8.082 1.00 96.75 270 LEU A C 1
ATOM 2187 O O . LEU A 1 270 ? -24.830 4.285 7.101 1.00 96.75 270 LEU A O 1
ATOM 2191 N N . PHE A 1 271 ? -24.644 2.279 8.094 1.00 96.81 271 PHE A N 1
ATOM 2192 C CA . PHE A 1 271 ? -24.030 1.637 6.929 1.00 96.81 271 PHE A CA 1
ATOM 2193 C C . PHE A 1 271 ? -24.997 1.555 5.746 1.00 96.81 271 PHE A C 1
ATOM 2195 O O . PHE A 1 271 ? -24.609 1.878 4.625 1.00 96.81 271 PHE A O 1
ATOM 2202 N N . GLN A 1 272 ? -26.265 1.208 5.973 1.00 95.50 272 GLN A N 1
ATOM 2203 C CA . GLN A 1 272 ? -27.290 1.193 4.926 1.00 95.50 272 GLN A CA 1
ATOM 2204 C C . GLN A 1 272 ? -27.528 2.594 4.356 1.00 95.50 272 GLN A C 1
ATOM 2206 O O . GLN A 1 272 ? -27.586 2.760 3.136 1.00 95.50 272 GLN A O 1
ATOM 2211 N N . LYS A 1 273 ? -27.600 3.618 5.217 1.00 95.19 273 LYS A N 1
ATOM 2212 C CA . LYS A 1 273 ? -27.700 5.019 4.787 1.00 95.19 273 LYS A CA 1
ATOM 2213 C C . LYS A 1 273 ? -26.500 5.427 3.926 1.00 95.19 273 LYS A C 1
ATOM 2215 O O . LYS A 1 273 ? -26.676 6.021 2.861 1.00 95.19 273 LYS A O 1
ATOM 2220 N N . PHE A 1 274 ? -25.288 5.072 4.350 1.00 95.19 274 PHE A N 1
ATOM 2221 C CA . PHE A 1 274 ? -24.073 5.354 3.593 1.00 95.19 274 PHE A CA 1
ATOM 2222 C C . PHE A 1 274 ? -24.070 4.630 2.237 1.00 95.19 274 PHE A C 1
ATOM 2224 O O . PHE A 1 274 ? -23.808 5.258 1.210 1.00 95.19 274 PHE A O 1
ATOM 2231 N N . TYR A 1 275 ? -24.449 3.348 2.204 1.00 94.75 275 TYR A N 1
ATOM 2232 C CA . TYR A 1 275 ? -24.528 2.540 0.982 1.00 94.75 275 TYR A CA 1
ATOM 2233 C C . TYR A 1 275 ? -25.533 3.101 -0.035 1.00 94.75 275 TYR A C 1
ATOM 2235 O O . TYR A 1 275 ? -25.264 3.110 -1.234 1.00 94.75 275 TYR A O 1
ATOM 2243 N N . GLN A 1 276 ? -26.663 3.644 0.431 1.00 93.00 276 GLN A N 1
ATOM 2244 C CA . GLN A 1 276 ? -27.637 4.323 -0.433 1.00 93.00 276 GLN A CA 1
ATOM 2245 C C . GLN A 1 276 ? -27.052 5.575 -1.101 1.00 93.00 276 GLN A C 1
ATOM 2247 O O . GLN A 1 276 ? -27.375 5.864 -2.251 1.00 93.00 276 GLN A O 1
ATOM 2252 N N . SER A 1 277 ? -26.177 6.310 -0.403 1.00 90.19 277 SER A N 1
ATOM 2253 C CA . SER A 1 277 ? -25.505 7.495 -0.957 1.00 90.19 277 SER A CA 1
ATOM 2254 C C . SER A 1 277 ? -24.370 7.152 -1.931 1.00 90.19 277 SER A C 1
ATOM 2256 O O . SER A 1 277 ? -24.066 7.936 -2.831 1.00 90.19 277 SER A O 1
ATOM 2258 N N . LYS A 1 278 ? -23.754 5.974 -1.770 1.00 87.12 278 LYS A N 1
ATOM 2259 C CA . LYS A 1 278 ? -22.627 5.478 -2.567 1.00 87.12 278 LYS A CA 1
ATOM 2260 C C . LYS A 1 278 ? -22.879 4.046 -3.023 1.00 87.12 278 LYS A C 1
ATOM 2262 O O . LYS A 1 278 ? -22.331 3.087 -2.479 1.00 87.12 278 LYS A O 1
ATOM 2267 N N . THR A 1 279 ? -23.702 3.914 -4.057 1.00 82.44 279 THR A N 1
ATOM 2268 C CA . THR A 1 279 ? -24.037 2.612 -4.643 1.00 82.44 279 THR A CA 1
ATOM 2269 C C . THR A 1 279 ? -22.775 1.867 -5.089 1.00 82.44 279 THR A C 1
ATOM 2271 O O . THR A 1 279 ? -21.921 2.462 -5.749 1.00 82.44 279 THR A O 1
ATOM 2274 N N . ASN A 1 280 ? -22.702 0.564 -4.796 1.00 88.94 280 ASN A N 1
ATOM 2275 C CA . ASN A 1 280 ? -21.586 -0.342 -5.117 1.00 88.94 280 ASN A CA 1
ATOM 2276 C C . ASN A 1 280 ? -20.289 -0.137 -4.305 1.00 88.94 280 ASN A C 1
ATOM 2278 O O . ASN A 1 280 ? -19.221 -0.579 -4.737 1.00 88.94 280 ASN A O 1
ATOM 2282 N N . ASP A 1 281 ? -20.347 0.493 -3.128 1.00 94.12 281 ASP A N 1
ATOM 2283 C CA . ASP A 1 281 ? -19.206 0.520 -2.206 1.00 94.12 281 ASP A CA 1
ATOM 2284 C C . ASP A 1 281 ? -19.040 -0.837 -1.495 1.00 94.12 281 ASP A C 1
ATOM 2286 O O . ASP A 1 281 ? -19.685 -1.116 -0.482 1.00 94.12 281 ASP A O 1
ATOM 2290 N N . LYS A 1 282 ? -18.160 -1.690 -2.036 1.00 96.31 282 LYS A N 1
ATOM 2291 C CA . LYS A 1 282 ? -17.895 -3.038 -1.501 1.00 96.31 282 LYS A CA 1
ATOM 2292 C C . LYS A 1 282 ? -17.444 -3.063 -0.033 1.00 96.31 282 LYS A C 1
ATOM 2294 O O . LYS A 1 282 ? -17.858 -3.984 0.668 1.00 96.31 282 LYS A O 1
ATOM 2299 N N . PRO A 1 283 ? -16.628 -2.114 0.476 1.00 96.69 283 PRO A N 1
ATOM 2300 C CA . PRO A 1 283 ? -16.312 -2.075 1.904 1.00 96.69 283 PRO A CA 1
ATOM 2301 C C . PRO A 1 283 ? -17.558 -1.935 2.781 1.00 96.69 283 PRO A C 1
ATOM 2303 O O . PRO A 1 283 ? -17.707 -2.682 3.743 1.00 96.69 283 PRO A O 1
ATOM 2306 N N . THR A 1 284 ? -18.490 -1.049 2.418 1.00 96.31 284 THR A N 1
ATOM 2307 C CA . THR A 1 284 ? -19.760 -0.904 3.146 1.00 96.31 284 THR A CA 1
ATOM 2308 C C . THR A 1 284 ? -20.625 -2.155 3.043 1.00 96.31 284 THR A C 1
ATOM 2310 O O . THR A 1 284 ? -21.183 -2.5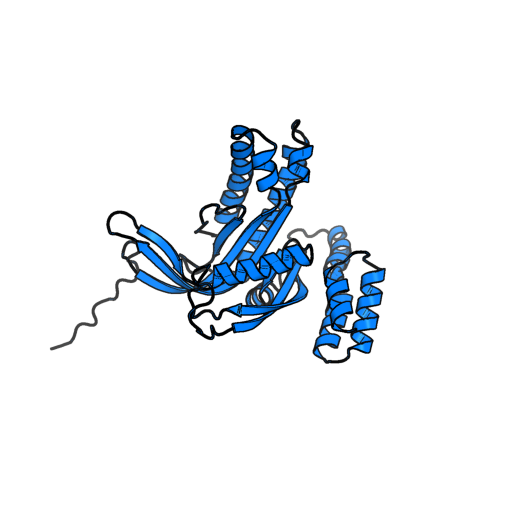85 4.048 1.00 96.31 284 THR A O 1
ATOM 2313 N N . GLU A 1 285 ? -20.700 -2.779 1.867 1.00 95.81 285 GLU A N 1
ATOM 2314 C CA . GLU A 1 285 ? -21.417 -4.047 1.688 1.00 95.81 285 GLU A CA 1
ATOM 2315 C C . GLU A 1 285 ? -20.858 -5.157 2.595 1.00 95.81 285 GLU A C 1
ATOM 2317 O O . GLU A 1 285 ? -21.620 -5.828 3.288 1.00 95.81 285 GLU A O 1
ATOM 2322 N N . ASN A 1 286 ? -19.530 -5.295 2.669 1.00 95.69 286 ASN A N 1
ATOM 2323 C CA . ASN A 1 286 ? -18.860 -6.237 3.571 1.00 95.69 286 ASN A CA 1
ATOM 2324 C C . ASN A 1 286 ? -19.162 -5.938 5.050 1.00 95.69 286 ASN A C 1
ATOM 2326 O O . ASN A 1 286 ? -19.318 -6.865 5.840 1.00 95.69 286 ASN A O 1
ATOM 2330 N N . MET A 1 287 ? -19.267 -4.664 5.442 1.00 96.38 287 MET A N 1
ATOM 2331 C CA . MET A 1 287 ? -19.639 -4.299 6.815 1.00 96.38 287 MET A CA 1
ATOM 2332 C C . MET A 1 287 ? -21.090 -4.654 7.147 1.00 96.38 287 MET A C 1
ATOM 2334 O O . MET A 1 287 ? -21.340 -5.171 8.232 1.00 96.38 287 MET A O 1
ATOM 2338 N N . ILE A 1 288 ? -22.026 -4.434 6.218 1.00 95.88 288 ILE A N 1
ATOM 2339 C CA . ILE A 1 288 ? -23.437 -4.824 6.373 1.00 95.88 288 ILE A CA 1
ATOM 2340 C C . ILE A 1 288 ? -23.544 -6.344 6.559 1.00 95.88 288 ILE A C 1
ATOM 2342 O O . ILE A 1 288 ? -24.133 -6.798 7.535 1.00 95.88 288 ILE A O 1
ATOM 2346 N N . GLN A 1 289 ? -22.870 -7.122 5.707 1.00 94.62 289 GLN A N 1
ATOM 2347 C CA . GLN A 1 289 ? -22.865 -8.592 5.767 1.00 94.62 289 GLN A CA 1
ATOM 2348 C C . GLN A 1 289 ? -22.260 -9.178 7.053 1.00 94.62 289 GLN A C 1
ATOM 2350 O O . GLN A 1 289 ? -22.488 -10.342 7.354 1.00 94.62 289 GLN A O 1
ATOM 2355 N N . ARG A 1 290 ? -21.440 -8.416 7.788 1.00 92.88 290 ARG A N 1
ATOM 2356 C CA . ARG A 1 290 ? -20.870 -8.851 9.078 1.00 92.88 290 ARG A CA 1
ATOM 2357 C C . ARG A 1 290 ? -21.784 -8.590 10.262 1.00 92.88 290 ARG A C 1
ATOM 2359 O O . ARG A 1 290 ? -21.515 -9.112 11.343 1.00 92.88 290 ARG A O 1
ATOM 2366 N N . ILE A 1 291 ? -22.746 -7.693 10.087 1.00 91.69 291 ILE A N 1
ATOM 2367 C CA . ILE A 1 291 ? -23.700 -7.308 11.121 1.00 91.69 291 ILE A CA 1
ATOM 2368 C C . ILE A 1 291 ? -24.964 -8.167 11.028 1.00 91.69 291 ILE A C 1
ATOM 2370 O O . ILE A 1 291 ? -25.498 -8.531 12.076 1.00 91.69 291 IL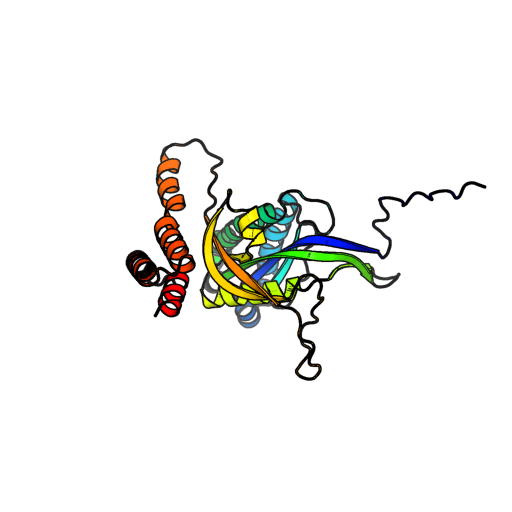E A O 1
ATOM 2374 N N . ASP A 1 292 ? -25.411 -8.462 9.803 1.00 80.50 292 ASP A N 1
ATOM 2375 C CA . ASP A 1 292 ? -26.517 -9.387 9.509 1.00 80.50 292 ASP A CA 1
ATOM 2376 C C . ASP A 1 292 ? -26.199 -10.838 9.929 1.00 80.50 292 ASP A C 1
ATOM 2378 O O . ASP A 1 292 ? -27.113 -11.501 10.477 1.00 80.50 292 ASP A O 1
#

InterPro domains:
  IPR029787 Nucleotide cyclase [G3DSA:3.30.70.1230] (10-201)
  IPR029787 Nucleotide cyclase [SSF55073] (11-193)

Radius of gyration: 21.64 Å; chains: 1; bounding box: 74×61×64 Å

Secondary structure (DSSP, 8-state):
---------TT-TTS-EEEEEEEEEEEEEEETHHHHHHHS-HHHHHHHHHHHHHHHHHHHHHHT--EEPPPBTTEEEEEESSSS--TTHHHHHHHHHHHHHHHHHHHIIIIITTSTTHHHHTT-EEEEEEEEEEEEEEEEE-SS-EEEEEESTHHHHHHHHHHHHHHTT-SEEEEHHHHHHHTTTEEEEEEEEEEEEPTT----TT--SS------EEEEEEEEEEEES--S---HHHHHHHHHHHHTTHHHHHHHHHHHTT-HHHHHHHHHHHHHHSTT-HHHHHHHHHH-

pLDDT: mean 86.66, std 15.64, range [35.38, 98.62]

Organism: Naegleria lovaniensis (NCBI:txid51637)

Foldseek 3Di:
DDDDPPDPPPDPQPDFFWDWWKKKKKKKFWQLLVVCVVPDDPVVSVVLVVQLVVLLVVLCVVLVQDDWAPDDPGMIMTIDCQRHHDPLNLQSSLVSLVSSQVSLVCCLPPPCCVPPNVVRSVRTAIAMEMEIAIWIWGWDDDPVDTDTDTFWLVVVVSVVQVVLCVQQVARYKYWPVSCVSNVQWWDKAWQDKDWGFHGPDRDDPDPPDDDPDPRHTDIIIMMGTFDTQDDPDDDVVVVVVNVCRNCLCVLVRVLVVCVVVVVLVVSLVSLVVNCVVPPPRSSSVVSNVVSD